Protein AF-A0A1F3LKR4-F1 (afdb_monomer)

pLDDT: mean 71.37, std 20.23, range [30.77, 97.62]

Sequence (353 aa):
MIESKNRGRKESDFNFFKKSLKFIERLRNMNYKELGRSLISTMKNRITNPFFGALFFSWIIFHWKVIIYLFSSIEPDIKISRIESLKLSYSELIVYPVLSAFIIVFVYPLLGNLSHWVYEIYKTWRIKIDFNINKTAYLPIREAIELKSRIKEIEVEFNQFYNEKRDEIEEIRRDNYNKEKEVKMVIANLEKANNQISELEKTIQSKKHRISELADDLIKLQRLYDANKAVIRKKDERYYMFLNNLSALLLKLKDIDSVDFIGINELLKIEFEENIGILSQVENQLTNEERDFLQNFNRENAFTVLKADLKYDSKISKSLIDKKLLTSVNKVFILTQIGVFYLLFKDIAVHLK

Radius of gyration: 86.16 Å; Cα contacts (8 Å, |Δi|>4): 62; chains: 1; bounding box: 149×92×208 Å

Secondary structure (DSSP, 8-state):
--HHHHHHHHHHHHHHHHHHHHHHHHHHT--HHHHHHHHHHHHHHHHTSHHHHHHHHHHHHHTHHHHHHHHSSS-HHHHHHHHHTT---HIIIIIHHHHHHHHHHHHHHHHHHHHHHHHHHHHHHHHHHHHHHHS-PPPPHHHHHHHHHHHHHHHHHHHHHHHHHHHHHHHHHHHHHHHHHHHHHHHHHHHHHHHHHHHHHHHHHHHHHHHHHHHHHHHHHHHHHHHHHHHHHHHHHHHHHHHHHHHHHHHHHHT--S--HHHHHHHHHHHHHHHHHHHHHHHHTS-HHHHHHHHHHHHHHHHHHHHHH--S-HHHHHHHHHTT---SHHHHHHHHHHHHHHHHHHHHHHH--

Mean predicted aligned error: 21.18 Å

Solvent-accessible surface area (backbone atoms only — not comparable to full-atom values): 19517 Å² total; per-residue (Å²): 127,69,70,67,59,57,52,58,52,54,52,50,53,49,51,50,52,52,53,51,50,54,48,51,52,50,59,72,66,52,55,65,66,57,55,49,48,54,52,49,52,55,46,52,72,44,47,70,39,63,54,53,38,35,27,53,53,32,38,45,67,76,40,44,69,56,54,51,51,71,74,45,93,63,58,70,72,60,40,52,53,54,57,62,69,62,68,76,45,72,54,65,72,47,49,51,18,50,53,49,11,47,45,54,60,57,48,49,57,51,53,52,51,51,52,51,52,53,47,55,52,50,52,54,51,48,52,54,49,46,34,70,74,63,75,64,61,78,68,55,70,67,60,48,51,51,52,52,51,52,52,50,51,52,50,50,52,49,51,50,53,50,49,53,52,48,50,51,50,53,48,52,51,51,51,50,52,51,50,53,52,51,51,52,52,52,52,55,51,50,53,52,51,49,51,52,50,53,54,50,50,54,50,50,52,52,52,52,50,52,52,51,54,52,51,55,50,50,54,51,51,50,52,51,49,55,52,49,53,52,52,50,52,55,49,51,56,48,51,53,50,50,52,52,51,50,51,55,49,53,54,59,56,71,73,56,85,78,88,61,72,63,62,55,52,52,51,52,46,52,56,47,50,53,54,50,54,52,52,53,53,55,60,68,70,46,53,72,68,59,49,53,49,52,55,56,57,43,62,65,46,51,61,55,48,57,68,67,71,58,91,64,67,71,67,59,62,48,55,47,52,74,68,62,74,71,78,50,73,78,53,48,62,51,46,51,56,46,48,54,49,54,51,54,50,51,54,50,59,64,72,74,108

Structure (mmCIF, N/CA/C/O backbone):
data_AF-A0A1F3LKR4-F1
#
_entry.id   AF-A0A1F3LKR4-F1
#
loop_
_atom_site.group_PDB
_atom_site.id
_atom_site.type_symbol
_atom_site.label_atom_id
_atom_site.label_alt_id
_atom_site.label_comp_id
_atom_site.label_asym_id
_atom_site.label_entity_id
_atom_site.label_seq_id
_atom_site.pdbx_PDB_ins_code
_atom_site.Cartn_x
_atom_site.Cartn_y
_atom_site.Cartn_z
_atom_site.occupancy
_atom_site.B_iso_or_equiv
_atom_site.auth_seq_id
_atom_site.auth_comp_id
_atom_site.auth_asym_id
_atom_site.auth_atom_id
_atom_site.pdbx_PDB_model_num
ATOM 1 N N . MET A 1 1 ? 68.074 -70.010 -93.062 1.00 55.66 1 MET A N 1
ATOM 2 C CA . MET A 1 1 ? 67.966 -69.332 -91.744 1.00 55.66 1 MET A CA 1
ATOM 3 C C . MET A 1 1 ? 68.130 -67.799 -91.803 1.00 55.66 1 MET A C 1
ATOM 5 O O . MET A 1 1 ? 67.808 -67.137 -90.827 1.00 55.66 1 MET A O 1
ATOM 9 N N . ILE A 1 2 ? 68.579 -67.207 -92.925 1.00 53.66 2 ILE A N 1
ATOM 10 C CA . ILE A 1 2 ? 68.804 -65.748 -93.057 1.00 53.66 2 ILE A CA 1
ATOM 11 C C . ILE A 1 2 ? 67.546 -64.989 -93.544 1.00 53.66 2 ILE A C 1
ATOM 13 O O . ILE A 1 2 ? 67.341 -63.833 -93.178 1.00 53.66 2 ILE A O 1
ATOM 17 N N . GLU A 1 3 ? 66.631 -65.638 -94.272 1.00 52.56 3 GLU A N 1
ATOM 18 C CA . GLU A 1 3 ? 65.421 -64.977 -94.796 1.00 52.56 3 GLU A CA 1
ATOM 19 C C . GLU A 1 3 ? 64.324 -64.705 -93.752 1.00 52.56 3 GLU A C 1
ATOM 21 O O . GLU A 1 3 ? 63.602 -63.714 -93.874 1.00 52.56 3 GLU A O 1
ATOM 26 N N . SER A 1 4 ? 64.220 -65.500 -92.680 1.00 55.88 4 SER A N 1
ATOM 27 C CA . SER A 1 4 ? 63.226 -65.255 -91.618 1.00 55.88 4 SER A CA 1
ATOM 28 C C . SER A 1 4 ? 63.587 -64.053 -90.736 1.00 55.88 4 SER A C 1
ATOM 30 O O . SER A 1 4 ? 62.700 -63.343 -90.263 1.00 55.88 4 SER A O 1
ATOM 32 N N . LYS A 1 5 ? 64.885 -63.757 -90.573 1.00 54.47 5 LYS A N 1
ATOM 33 C CA . LYS A 1 5 ? 65.380 -62.639 -89.751 1.00 54.47 5 LYS A CA 1
ATOM 34 C C . LYS A 1 5 ? 65.186 -61.274 -90.430 1.00 54.47 5 LYS A C 1
ATOM 36 O O . LYS A 1 5 ? 64.976 -60.275 -89.748 1.00 54.47 5 LYS A O 1
ATOM 41 N N . ASN A 1 6 ? 65.189 -61.235 -91.767 1.00 56.00 6 ASN A N 1
ATOM 42 C CA . ASN A 1 6 ? 64.963 -60.008 -92.539 1.00 56.00 6 ASN A CA 1
ATOM 43 C C . ASN A 1 6 ? 63.479 -59.626 -92.682 1.00 56.00 6 ASN A C 1
ATOM 45 O O . ASN A 1 6 ? 63.181 -58.439 -92.824 1.00 56.00 6 ASN A O 1
ATOM 49 N N . ARG A 1 7 ? 62.540 -60.582 -92.599 1.00 58.62 7 ARG A N 1
ATOM 50 C CA . ARG A 1 7 ? 61.096 -60.269 -92.594 1.00 58.62 7 ARG A CA 1
ATOM 51 C C . ARG A 1 7 ? 60.641 -59.633 -91.276 1.00 58.62 7 ARG A C 1
ATOM 53 O O . ARG A 1 7 ? 60.005 -58.587 -91.317 1.00 58.62 7 ARG A O 1
ATOM 60 N N . GLY A 1 8 ? 61.066 -60.170 -90.128 1.00 59.84 8 GLY A N 1
ATOM 61 C CA . GLY A 1 8 ? 60.698 -59.617 -88.814 1.00 59.84 8 GLY A CA 1
ATOM 62 C C . GLY A 1 8 ? 61.234 -58.201 -88.550 1.00 59.84 8 GLY A C 1
ATOM 63 O O . GLY A 1 8 ? 60.582 -57.404 -87.879 1.00 59.84 8 GLY A O 1
ATOM 64 N N . ARG A 1 9 ? 62.392 -57.843 -89.125 1.00 60.78 9 ARG A N 1
ATOM 65 C CA . ARG A 1 9 ? 62.968 -56.493 -88.992 1.00 60.78 9 ARG A CA 1
ATOM 66 C C . ARG A 1 9 ? 62.182 -55.451 -89.802 1.00 60.78 9 ARG A C 1
ATOM 68 O O . ARG A 1 9 ? 61.837 -54.405 -89.266 1.00 60.78 9 ARG A O 1
ATOM 75 N N . LYS A 1 10 ? 61.783 -55.785 -91.037 1.00 63.94 10 LYS A N 1
ATOM 76 C CA . LYS A 1 10 ? 60.933 -54.912 -91.870 1.00 63.94 10 LYS A CA 1
ATOM 77 C C . LYS A 1 10 ? 59.542 -54.685 -91.269 1.00 63.94 10 LYS A C 1
ATOM 79 O O . LYS A 1 10 ? 58.997 -53.595 -91.396 1.00 63.94 10 LYS A O 1
ATOM 84 N N . GLU A 1 11 ? 58.980 -55.685 -90.597 1.00 67.88 11 GLU A N 1
ATOM 85 C CA . GLU A 1 11 ? 57.653 -55.595 -89.976 1.00 67.88 11 GLU A CA 1
ATOM 86 C C . GLU A 1 11 ? 57.663 -54.770 -88.673 1.00 67.88 11 GLU A C 1
ATOM 88 O O . GLU A 1 11 ? 56.729 -54.012 -88.401 1.00 67.88 11 GLU A O 1
ATOM 93 N N . SER A 1 12 ? 58.758 -54.837 -87.907 1.00 71.69 12 SER A N 1
ATOM 94 C CA . SER A 1 12 ? 59.025 -53.953 -86.762 1.00 71.69 12 SER A CA 1
ATOM 95 C C . SER A 1 12 ? 59.170 -52.490 -87.189 1.00 71.69 12 SER A C 1
ATOM 97 O O . SER A 1 12 ? 58.510 -51.614 -86.626 1.00 71.69 12 SER A O 1
ATOM 99 N N . ASP A 1 13 ? 59.980 -52.224 -88.216 1.00 72.25 13 ASP A N 1
ATOM 100 C CA . ASP A 1 13 ? 60.223 -50.864 -88.708 1.00 72.25 13 ASP A CA 1
ATOM 101 C C . ASP A 1 13 ? 58.951 -50.254 -89.312 1.00 72.25 13 ASP A C 1
ATOM 103 O O . ASP A 1 13 ? 58.633 -49.090 -89.066 1.00 72.25 13 ASP A O 1
ATOM 107 N N . PHE A 1 14 ? 58.150 -51.061 -90.015 1.00 73.50 14 PHE A N 1
ATOM 108 C CA . PHE A 1 14 ? 56.857 -50.639 -90.549 1.00 73.50 14 PHE A CA 1
ATOM 109 C C . PHE A 1 14 ? 55.833 -50.337 -89.444 1.00 73.50 14 PHE A C 1
ATOM 111 O O . PHE A 1 14 ? 55.114 -49.338 -89.517 1.00 73.50 14 PHE A O 1
ATOM 118 N N . ASN A 1 15 ? 55.791 -51.142 -88.378 1.00 75.19 15 ASN A N 1
ATOM 119 C CA . ASN A 1 15 ? 54.933 -50.871 -87.222 1.00 75.19 15 ASN A CA 1
ATOM 120 C C . ASN A 1 15 ? 55.382 -49.632 -86.438 1.00 75.19 15 ASN A C 1
ATOM 122 O O . ASN A 1 15 ? 54.528 -48.866 -85.984 1.00 75.19 15 ASN A O 1
ATOM 126 N N . PHE A 1 16 ? 56.690 -49.389 -86.316 1.00 76.50 16 PHE A N 1
ATOM 127 C CA . PHE A 1 16 ? 57.223 -48.160 -85.728 1.00 76.50 16 PHE A CA 1
ATOM 128 C C . PHE A 1 16 ? 56.822 -46.933 -86.556 1.00 76.50 16 PHE A C 1
ATOM 130 O O . PHE A 1 16 ? 56.291 -45.973 -85.997 1.00 76.50 16 PHE A O 1
ATOM 137 N N . PHE A 1 17 ? 56.960 -47.003 -87.884 1.00 74.81 17 PHE A N 1
ATOM 138 C CA . PHE A 1 17 ? 56.569 -45.926 -88.799 1.00 74.81 17 PHE A CA 1
ATOM 139 C C . PHE A 1 17 ? 55.060 -45.653 -88.774 1.00 74.81 17 PHE A C 1
ATOM 141 O O . PHE A 1 17 ? 54.613 -44.509 -88.768 1.00 74.81 17 PHE A O 1
ATOM 148 N N . LYS A 1 18 ? 54.243 -46.707 -88.691 1.00 79.31 18 LYS A N 1
ATOM 149 C CA . LYS A 1 18 ? 52.787 -46.578 -88.560 1.00 79.31 18 LYS A CA 1
ATOM 150 C C . LYS A 1 18 ? 52.399 -45.951 -87.219 1.00 79.31 18 LYS A C 1
ATOM 152 O O . LYS A 1 18 ? 51.452 -45.171 -87.160 1.00 79.31 18 LYS A O 1
ATOM 157 N N . LYS A 1 19 ? 53.131 -46.256 -86.142 1.00 77.56 19 LYS A N 1
ATOM 158 C CA . LYS A 1 19 ? 52.902 -45.692 -84.803 1.00 77.56 19 LYS A CA 1
ATOM 159 C C . LYS A 1 19 ? 53.344 -44.228 -84.719 1.00 77.56 19 LYS A C 1
ATOM 161 O O . LYS A 1 19 ? 52.620 -43.431 -84.125 1.00 77.56 19 LYS A O 1
ATOM 166 N N . SER A 1 20 ? 54.460 -43.860 -85.351 1.00 72.50 20 SER A N 1
ATOM 167 C CA . SER A 1 20 ? 54.921 -42.470 -85.444 1.00 72.50 20 SER A CA 1
ATOM 168 C C . SER A 1 20 ? 54.004 -41.623 -86.331 1.00 72.50 20 SER A C 1
ATOM 170 O O . SER A 1 20 ? 53.630 -40.529 -85.921 1.00 72.50 20 SER A O 1
ATOM 172 N N . LEU A 1 21 ? 53.517 -42.150 -87.460 1.00 74.88 21 LEU A N 1
ATOM 173 C CA . LEU A 1 21 ? 52.495 -41.490 -88.286 1.00 74.88 21 LEU A CA 1
ATOM 174 C C . LEU A 1 21 ? 51.197 -41.252 -87.513 1.00 74.88 21 LEU A C 1
ATOM 176 O O . LEU A 1 21 ? 50.680 -40.141 -87.520 1.00 74.88 21 LEU A O 1
ATOM 180 N N . LYS A 1 22 ? 50.713 -42.255 -86.771 1.00 76.56 22 LYS A N 1
ATOM 181 C CA . LYS A 1 22 ? 49.509 -42.117 -85.933 1.00 76.56 22 LYS A CA 1
ATOM 182 C C . LYS A 1 22 ? 49.699 -41.102 -84.801 1.00 76.56 22 LYS A C 1
ATOM 184 O O . LYS A 1 22 ? 48.734 -40.486 -84.357 1.00 76.56 22 LYS A O 1
ATOM 189 N N . PHE A 1 23 ? 50.928 -40.931 -84.315 1.00 73.56 23 PHE A N 1
ATOM 190 C CA . PHE A 1 23 ? 51.274 -39.918 -83.320 1.00 73.56 23 PHE A CA 1
ATOM 191 C C . PHE A 1 23 ? 51.346 -38.511 -83.932 1.00 73.56 23 PHE A C 1
ATOM 193 O O . PHE A 1 23 ? 50.769 -37.581 -83.377 1.00 73.56 23 PHE A O 1
ATOM 200 N N . ILE A 1 24 ? 51.957 -38.363 -85.109 1.00 71.62 24 ILE A N 1
ATOM 201 C CA . ILE A 1 24 ? 52.004 -37.100 -85.863 1.00 71.62 24 ILE A CA 1
ATOM 202 C C . ILE A 1 24 ? 50.593 -36.667 -86.278 1.00 71.62 24 ILE A C 1
ATOM 204 O O . ILE A 1 24 ? 50.249 -35.495 -86.174 1.00 71.62 24 ILE A O 1
ATOM 208 N N . GLU A 1 25 ? 49.739 -37.608 -86.674 1.00 73.25 25 GLU A N 1
ATOM 209 C CA . GLU A 1 25 ? 48.341 -37.350 -87.019 1.00 73.25 25 GLU A CA 1
ATOM 210 C C . GLU A 1 25 ? 47.514 -36.934 -85.792 1.00 73.25 25 GLU A C 1
ATOM 212 O O . GLU A 1 25 ? 46.687 -36.028 -85.882 1.00 73.25 25 GLU A O 1
ATOM 217 N N . ARG A 1 26 ? 47.800 -37.507 -84.613 1.00 67.88 26 ARG A N 1
ATOM 218 C CA . ARG A 1 26 ? 47.234 -37.046 -83.334 1.00 67.88 26 ARG A CA 1
ATOM 219 C C . ARG A 1 26 ? 47.701 -35.644 -82.952 1.00 67.88 26 ARG A C 1
ATOM 221 O O . ARG A 1 26 ? 46.880 -34.872 -82.474 1.00 67.88 26 ARG A O 1
ATOM 228 N N . LEU A 1 27 ? 48.972 -35.305 -83.172 1.00 65.69 27 LEU A N 1
ATOM 229 C CA . LEU A 1 27 ? 49.496 -33.959 -82.911 1.00 65.69 27 LEU A CA 1
ATOM 230 C C . LEU A 1 27 ? 48.931 -32.925 -83.892 1.00 6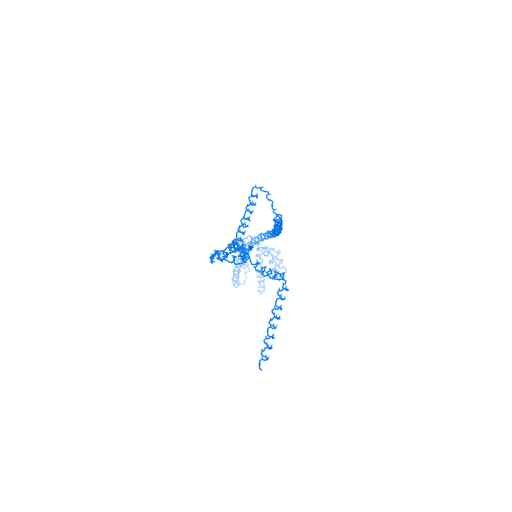5.69 27 LEU A C 1
ATOM 232 O O . LEU A 1 27 ? 48.590 -31.821 -83.482 1.00 65.69 27 LEU A O 1
ATOM 236 N N . ARG A 1 28 ? 48.768 -33.291 -85.169 1.00 64.94 28 ARG A N 1
ATOM 237 C CA . ARG A 1 28 ? 48.180 -32.431 -86.207 1.00 64.94 28 ARG A CA 1
ATOM 238 C C . ARG A 1 28 ? 46.692 -32.162 -85.972 1.00 64.94 28 ARG A C 1
ATOM 240 O O . ARG A 1 28 ? 46.220 -31.069 -86.260 1.00 64.94 28 ARG A O 1
ATOM 247 N N . ASN A 1 29 ? 45.969 -33.143 -85.432 1.00 66.06 29 ASN A N 1
ATOM 248 C CA . ASN A 1 29 ? 44.543 -33.029 -85.115 1.00 66.06 29 ASN A CA 1
ATOM 249 C C . ASN A 1 29 ? 44.289 -32.510 -83.687 1.00 66.06 29 ASN A C 1
ATOM 251 O O . ASN A 1 29 ? 43.140 -32.447 -83.248 1.00 66.06 29 ASN A O 1
ATOM 255 N N . MET A 1 30 ? 45.342 -32.147 -82.949 1.00 62.94 30 MET A N 1
ATOM 256 C CA . MET A 1 30 ? 45.224 -31.597 -81.606 1.00 62.94 30 MET A CA 1
ATOM 257 C C . MET A 1 30 ? 44.728 -30.152 -81.704 1.00 62.94 30 MET A C 1
ATOM 259 O O . MET A 1 30 ? 45.428 -29.251 -82.162 1.00 62.94 30 MET A O 1
ATOM 263 N N . ASN A 1 31 ? 43.481 -29.923 -81.301 1.00 67.31 31 ASN A N 1
ATOM 264 C CA . ASN A 1 31 ? 42.857 -28.611 -81.373 1.00 67.31 31 ASN A CA 1
ATOM 265 C C . ASN A 1 31 ? 43.517 -27.679 -80.342 1.00 67.31 31 ASN A C 1
ATOM 267 O O . ASN A 1 31 ? 43.246 -27.775 -79.146 1.00 67.31 31 ASN A O 1
ATOM 271 N N . TYR A 1 32 ? 44.377 -26.756 -80.781 1.00 67.06 32 TYR A N 1
ATOM 272 C CA . TYR A 1 32 ? 45.072 -25.799 -79.902 1.00 67.06 32 TYR A CA 1
ATOM 273 C C . TYR A 1 32 ? 44.115 -24.996 -79.001 1.00 67.06 32 TYR A C 1
ATOM 275 O O . TYR A 1 32 ? 44.498 -24.555 -77.917 1.00 67.06 32 TYR A O 1
ATOM 283 N N . LYS A 1 33 ? 42.840 -24.865 -79.400 1.00 64.38 33 LYS A N 1
ATOM 284 C CA . LYS A 1 33 ? 41.781 -24.269 -78.573 1.00 64.38 33 LYS A CA 1
ATOM 285 C C . LYS A 1 33 ? 41.426 -25.124 -77.351 1.00 64.38 33 LYS A C 1
ATOM 287 O O . LYS A 1 33 ? 41.104 -24.560 -76.311 1.00 64.38 33 LYS A O 1
ATOM 292 N N . GLU A 1 34 ? 41.485 -26.451 -77.440 1.00 66.56 34 GLU A N 1
ATOM 293 C CA . GLU A 1 34 ? 41.222 -27.365 -76.316 1.00 66.56 34 GLU A CA 1
ATOM 294 C C . GLU A 1 34 ? 42.384 -27.393 -75.322 1.00 66.56 34 GLU A C 1
ATOM 296 O O . GLU A 1 34 ? 42.153 -27.335 -74.115 1.00 66.56 34 GLU A O 1
ATOM 301 N N . LEU A 1 35 ? 43.627 -27.357 -75.817 1.00 66.50 35 LEU A N 1
ATOM 302 C CA . LEU A 1 35 ? 44.815 -27.158 -74.980 1.00 66.50 35 LEU A CA 1
ATOM 303 C C . LEU A 1 35 ? 44.769 -25.812 -74.252 1.00 66.50 35 LEU A C 1
ATOM 305 O O . LEU A 1 35 ? 44.948 -25.762 -73.037 1.00 66.50 35 LEU A O 1
ATOM 309 N N . GLY A 1 36 ? 44.448 -24.732 -74.972 1.00 68.50 36 GLY A N 1
ATOM 310 C CA . GLY A 1 36 ? 44.263 -23.410 -74.378 1.00 68.50 36 GLY A CA 1
ATOM 311 C C . GLY A 1 36 ? 43.168 -23.407 -73.310 1.00 68.50 36 GLY A C 1
ATOM 312 O O . GLY A 1 36 ? 43.388 -22.906 -72.215 1.00 68.50 36 GLY A O 1
ATOM 313 N N . ARG A 1 37 ? 42.011 -24.030 -73.572 1.00 67.31 37 ARG A N 1
ATOM 314 C CA . ARG A 1 37 ? 40.905 -24.129 -72.601 1.00 67.31 37 ARG A CA 1
ATOM 315 C C . ARG A 1 37 ? 41.267 -24.948 -71.360 1.00 67.31 37 ARG A C 1
ATOM 317 O O . ARG A 1 37 ? 40.893 -24.542 -70.266 1.00 67.31 37 ARG A O 1
ATOM 324 N N . SER A 1 38 ? 42.001 -26.051 -71.509 1.00 61.31 38 SER A N 1
ATOM 325 C CA . SER A 1 38 ? 42.452 -26.897 -70.391 1.00 61.31 38 SER A CA 1
ATOM 326 C C . SER A 1 38 ? 43.517 -26.207 -69.525 1.00 61.31 38 SER A C 1
ATOM 328 O O . SER A 1 38 ? 43.463 -26.260 -68.291 1.00 61.31 38 SER A O 1
ATOM 330 N N . LEU A 1 39 ? 44.444 -25.477 -70.152 1.00 62.59 39 LEU A N 1
ATOM 331 C CA . LEU A 1 39 ? 45.420 -24.649 -69.444 1.00 62.59 39 LEU A CA 1
ATOM 332 C C . LEU A 1 39 ? 44.736 -23.480 -68.732 1.00 62.59 39 LEU A C 1
ATOM 334 O O . LEU A 1 39 ? 44.991 -23.259 -67.551 1.00 62.59 39 LEU A O 1
ATOM 338 N N . ILE A 1 40 ? 43.806 -22.793 -69.402 1.00 68.81 40 ILE A N 1
ATOM 339 C CA . ILE A 1 40 ? 43.026 -21.696 -68.818 1.00 68.81 40 ILE A CA 1
ATOM 340 C C . ILE A 1 40 ? 42.147 -22.196 -67.668 1.00 68.81 40 ILE A C 1
ATOM 342 O O . ILE A 1 40 ? 42.070 -21.514 -66.654 1.00 68.81 40 ILE A O 1
ATOM 346 N N . SER A 1 41 ? 41.515 -23.373 -67.754 1.00 65.50 41 SER A N 1
ATOM 347 C CA . SER A 1 41 ? 40.699 -23.900 -66.647 1.00 65.50 41 SER A CA 1
ATOM 348 C C . SER A 1 41 ? 41.556 -24.286 -65.439 1.00 65.50 41 SER A C 1
ATOM 350 O O . SER A 1 41 ? 41.180 -24.016 -64.301 1.00 65.50 41 SER A O 1
ATOM 352 N N . THR A 1 42 ? 42.739 -24.860 -65.677 1.00 64.25 42 THR A N 1
ATOM 353 C CA . THR A 1 42 ? 43.697 -25.212 -64.617 1.00 64.25 42 THR A CA 1
ATOM 354 C C . THR A 1 42 ? 44.301 -23.967 -63.972 1.00 64.25 42 THR A C 1
ATOM 356 O O . THR A 1 42 ? 44.417 -23.898 -62.750 1.00 64.25 42 THR A O 1
ATOM 359 N N . MET A 1 43 ? 44.636 -22.956 -64.777 1.00 58.84 43 MET A N 1
ATOM 360 C CA . MET A 1 43 ? 45.070 -21.648 -64.293 1.00 58.84 43 MET A CA 1
ATOM 361 C C . MET A 1 43 ? 43.952 -20.947 -63.525 1.00 58.84 43 MET A C 1
ATOM 363 O O . MET A 1 43 ? 44.204 -20.469 -62.430 1.00 58.84 43 MET A O 1
ATOM 367 N N . LYS A 1 44 ? 42.707 -20.956 -64.012 1.00 62.81 44 LYS A N 1
ATOM 368 C CA . LYS A 1 44 ? 41.553 -20.347 -63.332 1.00 62.81 44 LYS A CA 1
ATOM 369 C C . LYS A 1 44 ? 41.330 -20.944 -61.940 1.00 62.81 44 LYS A C 1
ATOM 371 O O . LYS A 1 44 ? 41.140 -20.185 -61.001 1.00 62.81 44 LYS A O 1
ATOM 376 N N . ASN A 1 45 ? 41.460 -22.263 -61.788 1.00 61.41 45 ASN A N 1
ATOM 377 C CA . ASN A 1 45 ? 41.327 -22.951 -60.496 1.00 61.41 45 ASN A CA 1
ATOM 378 C C . ASN A 1 45 ? 42.516 -22.741 -59.535 1.00 61.41 45 ASN A C 1
ATOM 380 O O . ASN A 1 45 ? 42.412 -23.069 -58.356 1.00 61.41 45 ASN A O 1
ATOM 384 N N . ARG A 1 46 ? 43.660 -22.237 -60.019 1.00 60.41 46 ARG A N 1
ATOM 385 C CA . ARG A 1 46 ? 44.847 -21.927 -59.197 1.00 60.41 46 ARG A CA 1
ATOM 386 C C . ARG A 1 46 ? 44.979 -20.426 -58.918 1.00 60.41 46 ARG A C 1
ATOM 388 O O . ARG A 1 46 ? 45.409 -20.055 -57.836 1.00 60.41 46 ARG A O 1
ATOM 395 N N . ILE A 1 47 ? 44.542 -19.575 -59.846 1.00 58.38 47 ILE A N 1
ATOM 396 C CA . ILE A 1 47 ? 44.447 -18.109 -59.721 1.00 58.38 47 ILE A CA 1
ATOM 397 C C . ILE A 1 47 ? 43.321 -17.703 -58.756 1.00 58.38 47 ILE A C 1
ATOM 399 O O . ILE A 1 47 ? 43.379 -16.628 -58.170 1.00 58.38 47 ILE A O 1
ATOM 403 N N . THR A 1 48 ? 42.331 -18.572 -58.519 1.00 61.44 48 THR A N 1
ATOM 404 C CA . THR A 1 48 ? 41.334 -18.392 -57.447 1.00 61.44 48 THR A CA 1
ATOM 405 C C . THR A 1 48 ? 41.946 -18.390 -56.049 1.00 61.44 48 THR A C 1
ATOM 407 O O . THR A 1 48 ? 41.290 -17.938 -55.117 1.00 61.44 48 THR A O 1
ATOM 410 N N . ASN A 1 49 ? 43.184 -18.871 -55.880 1.00 74.12 49 ASN A N 1
ATOM 411 C CA . ASN A 1 49 ? 43.940 -18.651 -54.657 1.00 74.12 49 ASN A CA 1
ATOM 412 C C . ASN A 1 49 ? 44.676 -17.295 -54.757 1.00 74.12 49 ASN A C 1
ATOM 414 O O . ASN A 1 49 ? 45.601 -17.170 -55.571 1.00 74.12 49 ASN A O 1
ATOM 418 N N . PRO A 1 50 ? 44.318 -16.302 -53.916 1.00 75.06 50 PRO A N 1
ATOM 419 C CA . PRO A 1 50 ? 44.907 -14.962 -53.943 1.00 75.06 50 PRO A CA 1
ATOM 420 C C . PRO A 1 50 ? 46.437 -14.964 -53.856 1.00 75.06 50 PRO A C 1
ATOM 422 O O . PRO A 1 50 ? 47.090 -14.127 -54.474 1.00 75.06 50 PRO A O 1
ATOM 425 N N . PHE A 1 51 ? 47.015 -15.941 -53.149 1.00 82.25 51 PHE A N 1
ATOM 426 C CA . PHE A 1 51 ? 48.461 -16.088 -53.011 1.00 82.25 51 PHE A CA 1
ATOM 427 C C . PHE A 1 51 ? 49.144 -16.506 -54.304 1.00 82.25 51 PHE A C 1
ATOM 429 O O . PHE A 1 51 ? 50.174 -15.941 -54.654 1.00 82.25 51 PHE A O 1
ATOM 436 N N . PHE A 1 52 ? 48.564 -17.438 -55.060 1.00 84.31 52 PHE A N 1
ATOM 437 C CA . PHE A 1 52 ? 49.140 -17.848 -56.341 1.00 84.31 52 PHE A CA 1
ATOM 438 C C . PHE A 1 52 ? 49.043 -16.741 -57.387 1.00 84.31 52 PHE A C 1
ATOM 440 O O . PHE A 1 52 ? 49.996 -16.538 -58.136 1.00 84.31 52 PHE A O 1
ATOM 447 N N . GLY A 1 53 ? 47.932 -15.998 -57.412 1.00 81.81 53 GLY A N 1
ATOM 448 C CA . GLY A 1 53 ? 47.807 -14.810 -58.254 1.00 81.81 53 GLY A CA 1
ATOM 449 C C . GLY A 1 53 ? 48.869 -13.765 -57.908 1.00 81.81 53 GLY A C 1
ATOM 450 O O . GLY A 1 53 ? 49.645 -13.364 -58.774 1.00 81.81 53 GLY A O 1
ATOM 451 N N . ALA A 1 54 ? 48.960 -13.380 -56.632 1.00 86.38 54 ALA A N 1
ATOM 452 C CA . ALA A 1 54 ? 49.943 -12.407 -56.161 1.00 86.38 54 ALA A CA 1
ATOM 453 C C . ALA A 1 54 ? 51.390 -12.866 -56.399 1.00 86.38 54 ALA A C 1
ATOM 455 O O . ALA A 1 54 ? 52.216 -12.060 -56.813 1.00 86.38 54 ALA A O 1
ATOM 456 N N . LEU A 1 55 ? 51.691 -14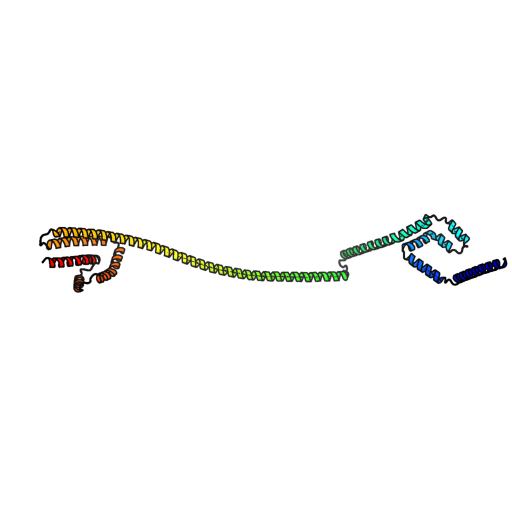.154 -56.211 1.00 90.06 55 LEU A N 1
ATOM 457 C CA . LEU A 1 55 ? 53.007 -14.739 -56.473 1.00 90.06 55 LEU A CA 1
ATOM 458 C C . LEU A 1 55 ? 53.366 -14.710 -57.951 1.00 90.06 55 LEU A C 1
ATOM 460 O O . LEU A 1 55 ? 54.479 -14.329 -58.297 1.00 90.06 55 LEU A O 1
ATOM 464 N N . PHE A 1 56 ? 52.428 -15.067 -58.823 1.00 87.38 56 PHE A N 1
ATOM 465 C CA . PHE A 1 56 ? 52.638 -15.026 -60.264 1.00 87.38 56 PHE A CA 1
ATOM 466 C C . PHE A 1 56 ? 52.909 -13.597 -60.754 1.00 87.38 56 PHE A C 1
ATOM 468 O O . PHE A 1 56 ? 53.888 -13.364 -61.463 1.00 87.38 56 PHE A O 1
ATOM 475 N N . PHE A 1 57 ? 52.095 -12.626 -60.327 1.00 86.50 57 PHE A N 1
ATOM 476 C CA . PHE A 1 57 ? 52.304 -11.222 -60.684 1.00 86.50 57 PHE A CA 1
ATOM 477 C C . PHE A 1 57 ? 53.580 -10.648 -60.072 1.00 86.50 57 PHE A C 1
ATOM 479 O O . PHE A 1 57 ? 54.334 -9.974 -60.769 1.00 86.50 57 PHE A O 1
ATOM 486 N N . SER A 1 58 ? 53.862 -10.950 -58.805 1.00 89.81 58 SER A N 1
ATOM 487 C CA . SER A 1 58 ? 55.094 -10.523 -58.147 1.00 89.81 58 SER A CA 1
ATOM 488 C C . SER A 1 58 ? 56.320 -11.086 -58.869 1.00 89.81 58 SER A C 1
ATOM 490 O O . SER A 1 58 ? 57.248 -10.347 -59.192 1.00 89.81 58 SER A O 1
ATOM 492 N N . TRP A 1 59 ? 56.288 -12.364 -59.256 1.00 91.75 59 TRP A N 1
ATOM 493 C CA . TRP A 1 59 ? 57.366 -12.982 -60.022 1.00 91.75 59 TRP A CA 1
ATOM 494 C C . TRP A 1 59 ? 57.581 -12.297 -61.373 1.00 91.75 59 TRP A C 1
ATOM 496 O O . TRP A 1 59 ? 58.723 -11.992 -61.705 1.00 91.75 59 TRP A O 1
ATOM 506 N N . ILE A 1 60 ? 56.511 -11.977 -62.112 1.00 89.88 60 ILE A N 1
ATOM 507 C CA . ILE A 1 60 ? 56.593 -11.214 -63.370 1.00 89.88 60 ILE A CA 1
ATOM 508 C C . ILE A 1 60 ? 57.202 -9.827 -63.146 1.00 89.88 60 ILE A C 1
ATOM 510 O O . ILE A 1 60 ? 58.039 -9.404 -63.939 1.00 89.88 60 ILE A O 1
ATOM 514 N N . ILE A 1 61 ? 56.810 -9.126 -62.078 1.00 90.31 61 ILE A N 1
ATOM 515 C CA . ILE A 1 61 ? 57.320 -7.786 -61.755 1.00 90.31 61 ILE A CA 1
ATOM 516 C C . ILE A 1 61 ? 58.824 -7.834 -61.468 1.00 90.31 61 ILE A C 1
ATOM 518 O O . ILE A 1 61 ? 59.571 -7.026 -62.014 1.00 90.31 61 ILE A O 1
ATOM 522 N N . PHE A 1 62 ? 59.292 -8.796 -60.668 1.00 88.06 62 PHE A N 1
ATOM 523 C CA . PHE A 1 62 ? 60.721 -8.937 -60.363 1.00 88.06 62 PHE A CA 1
ATOM 524 C C . PHE A 1 62 ? 61.534 -9.487 -61.550 1.00 88.06 62 PHE A C 1
ATOM 526 O O . PHE A 1 62 ? 62.689 -9.105 -61.731 1.00 88.06 62 PHE A O 1
ATOM 533 N N . HIS A 1 63 ? 60.926 -10.307 -62.414 1.00 89.62 63 HIS A N 1
ATOM 534 C CA . HIS A 1 63 ? 61.585 -10.970 -63.550 1.00 89.62 63 HIS A CA 1
ATOM 535 C C . HIS A 1 63 ? 61.152 -10.433 -64.914 1.00 89.62 63 HIS A C 1
ATOM 537 O O . HIS A 1 63 ? 61.207 -11.140 -65.923 1.00 89.62 63 HIS A O 1
ATOM 543 N N . TRP A 1 64 ? 60.762 -9.163 -64.980 1.00 89.56 64 TRP A N 1
ATOM 544 C CA . TRP A 1 64 ? 60.236 -8.550 -66.200 1.00 89.56 64 TRP A CA 1
ATOM 545 C C . TRP A 1 64 ? 61.207 -8.655 -67.392 1.00 89.56 64 TRP A C 1
ATOM 547 O O . TRP A 1 64 ? 60.774 -8.855 -68.525 1.00 89.56 64 TRP A O 1
ATOM 557 N N . LYS A 1 65 ? 62.527 -8.628 -67.147 1.00 86.81 65 LYS A N 1
ATOM 558 C CA . LYS A 1 65 ? 63.562 -8.836 -68.180 1.00 86.81 65 LYS A CA 1
ATOM 559 C C . LYS A 1 65 ? 63.492 -10.230 -68.816 1.00 86.81 65 LYS A C 1
ATOM 561 O O . LYS A 1 65 ? 63.641 -10.350 -70.028 1.00 86.81 65 LYS A O 1
ATOM 566 N N . VAL A 1 66 ? 63.235 -11.274 -68.021 1.00 86.75 66 VAL A N 1
ATOM 567 C CA . VAL A 1 66 ? 63.084 -12.659 -68.508 1.00 86.75 66 VAL A CA 1
ATOM 568 C C . VAL A 1 66 ? 61.855 -12.766 -69.405 1.00 86.75 66 VAL A C 1
ATOM 570 O O . VAL A 1 66 ? 61.933 -13.341 -70.487 1.00 86.75 66 VAL A O 1
ATOM 573 N N . ILE A 1 67 ? 60.743 -12.147 -68.995 1.00 87.25 67 ILE A N 1
ATOM 574 C CA . ILE A 1 67 ? 59.513 -12.086 -69.792 1.00 87.25 67 ILE A CA 1
ATOM 575 C C . ILE A 1 67 ? 59.765 -11.382 -71.131 1.00 87.25 67 ILE A C 1
ATOM 577 O O . ILE A 1 67 ? 59.401 -11.915 -72.178 1.00 87.25 67 ILE A O 1
ATOM 581 N N . ILE A 1 68 ? 60.451 -10.236 -71.130 1.00 87.06 68 ILE A N 1
ATOM 582 C CA . ILE A 1 68 ? 60.787 -9.516 -72.367 1.00 87.06 68 ILE A CA 1
ATOM 583 C C . ILE A 1 68 ? 61.624 -10.385 -73.312 1.00 87.06 68 ILE A C 1
ATOM 585 O O . ILE A 1 68 ? 61.308 -10.468 -74.498 1.00 87.06 68 ILE A O 1
ATOM 589 N N . TYR A 1 69 ? 62.663 -11.066 -72.816 1.00 86.00 69 TYR A N 1
ATOM 590 C CA . TYR A 1 69 ? 63.477 -11.936 -73.669 1.00 86.00 69 TYR A CA 1
ATOM 591 C C . TYR A 1 69 ? 62.694 -13.138 -74.199 1.00 86.00 69 TYR A C 1
ATOM 593 O O . TYR A 1 69 ? 62.856 -13.492 -75.369 1.00 86.00 69 TYR A O 1
ATOM 601 N N . LEU A 1 70 ? 61.796 -13.713 -73.395 1.00 84.31 70 LEU A N 1
ATOM 602 C CA . LEU A 1 70 ? 60.951 -14.835 -73.800 1.00 84.31 70 LEU A CA 1
ATOM 603 C C . LEU A 1 70 ? 60.068 -14.475 -75.008 1.00 84.31 70 LEU A C 1
ATOM 605 O O . LEU A 1 70 ? 60.015 -15.234 -75.981 1.00 84.31 70 LEU A O 1
ATOM 609 N N . PHE A 1 71 ? 59.458 -13.286 -74.982 1.00 83.75 71 PHE A N 1
ATOM 610 C CA . PHE A 1 71 ? 58.566 -12.784 -76.036 1.00 83.75 71 PHE A CA 1
ATOM 611 C C . PHE A 1 71 ? 59.264 -11.973 -77.142 1.00 83.75 71 PHE A C 1
ATOM 613 O O . PHE A 1 71 ? 58.620 -11.582 -78.114 1.00 83.75 71 PHE A O 1
ATOM 620 N N . SER A 1 72 ? 60.575 -11.739 -77.043 1.00 85.38 72 SER A N 1
ATOM 621 C CA . SER A 1 72 ? 61.350 -11.085 -78.106 1.00 85.38 72 SER A CA 1
ATOM 622 C C . SER A 1 72 ? 61.423 -11.947 -79.380 1.00 85.38 72 SER A C 1
ATOM 624 O O . SER A 1 72 ? 61.276 -13.165 -79.321 1.00 85.38 72 SER A O 1
ATOM 626 N N . SER A 1 73 ? 61.684 -11.355 -80.550 1.00 85.88 73 SER A N 1
ATOM 627 C CA . SER A 1 73 ? 61.816 -12.099 -81.826 1.00 85.88 73 SER A CA 1
ATOM 628 C C . SER A 1 73 ? 63.233 -12.643 -82.086 1.00 85.88 73 SER A C 1
ATOM 630 O O . SER A 1 73 ? 63.606 -12.891 -83.225 1.00 85.88 73 SER A O 1
ATOM 632 N N . ILE A 1 74 ? 64.041 -12.795 -81.034 1.00 86.56 74 ILE A N 1
ATOM 633 C CA . ILE A 1 74 ? 65.441 -13.236 -81.112 1.00 86.56 74 ILE A CA 1
ATOM 634 C C . ILE A 1 74 ? 65.520 -14.759 -81.343 1.00 86.56 74 ILE A C 1
ATOM 636 O O . ILE A 1 74 ? 64.643 -15.503 -80.894 1.00 86.56 74 ILE A O 1
ATOM 640 N N . GLU A 1 75 ? 66.574 -15.232 -82.015 1.00 88.38 75 GLU A N 1
ATOM 641 C CA . GLU A 1 75 ? 66.830 -16.668 -82.187 1.00 88.38 75 GLU A CA 1
ATOM 642 C C . GLU A 1 75 ? 66.910 -17.406 -80.830 1.00 88.38 75 GLU A C 1
ATOM 644 O O . GLU A 1 75 ? 67.444 -16.849 -79.862 1.00 88.38 75 GLU A O 1
ATOM 649 N N . PRO A 1 76 ? 66.390 -18.647 -80.724 1.00 83.19 76 PRO A N 1
ATOM 650 C CA . PRO A 1 76 ? 66.308 -19.379 -79.456 1.00 83.19 76 PRO A CA 1
ATOM 651 C C . PRO A 1 76 ? 67.635 -19.489 -78.693 1.00 83.19 76 PRO A C 1
ATOM 653 O O . PRO A 1 76 ? 67.654 -19.275 -77.481 1.00 83.19 76 PRO A O 1
ATOM 656 N N . ASP A 1 77 ? 68.744 -19.734 -79.392 1.00 83.62 77 ASP A N 1
ATOM 657 C CA . ASP A 1 77 ? 70.062 -19.916 -78.768 1.00 83.62 77 ASP A CA 1
ATOM 658 C C . ASP A 1 77 ? 70.571 -18.619 -78.123 1.00 83.62 77 ASP A C 1
ATOM 660 O O . ASP A 1 77 ? 71.104 -18.608 -77.009 1.00 83.62 77 ASP A O 1
ATOM 664 N N . ILE A 1 78 ? 70.308 -17.485 -78.778 1.00 82.75 78 ILE A N 1
ATOM 665 C CA . ILE A 1 78 ? 70.654 -16.161 -78.262 1.00 82.75 78 ILE A CA 1
ATOM 666 C C . ILE A 1 78 ? 69.744 -15.803 -77.075 1.00 82.75 78 ILE A C 1
ATOM 668 O O . ILE A 1 78 ? 70.218 -15.216 -76.102 1.00 82.75 78 ILE A O 1
ATOM 672 N N . LYS A 1 79 ? 68.455 -16.180 -77.094 1.00 83.12 79 LYS A N 1
ATOM 673 C CA . LYS A 1 79 ? 67.540 -15.964 -75.955 1.00 83.12 79 LYS A CA 1
ATOM 674 C C . LYS A 1 79 ? 68.013 -16.681 -74.695 1.00 83.12 79 LYS A C 1
ATOM 676 O O . LYS A 1 79 ? 68.037 -16.066 -73.629 1.00 83.12 79 LYS A O 1
ATOM 681 N N . ILE A 1 80 ? 68.388 -17.953 -74.820 1.00 82.56 80 ILE A N 1
ATOM 682 C CA . ILE A 1 80 ? 68.850 -18.770 -73.692 1.00 82.56 80 ILE A CA 1
ATOM 683 C C . ILE A 1 80 ? 70.122 -18.155 -73.100 1.00 82.56 80 ILE A C 1
ATOM 685 O O . ILE A 1 80 ? 70.142 -17.840 -71.911 1.00 82.56 80 ILE A O 1
ATOM 689 N N . SER A 1 81 ? 71.114 -17.836 -73.939 1.00 84.56 81 SER A N 1
ATOM 690 C CA . SER A 1 81 ? 72.360 -17.195 -73.495 1.00 84.56 81 SER A CA 1
ATOM 691 C C . SER A 1 81 ? 72.119 -15.853 -72.784 1.00 84.56 81 SER A C 1
ATOM 693 O O . SER A 1 81 ? 72.742 -15.552 -71.762 1.00 84.56 81 SER A O 1
ATOM 695 N N . ARG A 1 82 ? 71.164 -15.041 -73.267 1.00 83.81 82 ARG A N 1
ATOM 696 C CA . ARG A 1 82 ? 70.798 -13.769 -72.621 1.00 83.81 82 ARG A CA 1
ATOM 697 C C . ARG A 1 82 ? 70.129 -13.973 -71.266 1.00 83.81 82 ARG A C 1
ATOM 699 O O . ARG A 1 82 ? 70.457 -13.232 -70.342 1.00 83.81 82 ARG A O 1
ATOM 706 N N . ILE A 1 83 ? 69.244 -14.959 -71.125 1.00 84.12 83 ILE A N 1
ATOM 707 C CA . ILE A 1 83 ? 68.598 -15.284 -69.844 1.00 84.12 83 ILE A CA 1
ATOM 708 C C . ILE A 1 83 ? 69.634 -15.812 -68.842 1.00 84.12 83 ILE A C 1
ATOM 710 O O . ILE A 1 83 ? 69.658 -15.351 -67.703 1.00 84.12 83 ILE A O 1
ATOM 714 N N . GLU A 1 84 ? 70.542 -16.691 -69.267 1.00 82.38 84 GLU A N 1
ATOM 715 C CA . GLU A 1 84 ? 71.626 -17.215 -68.424 1.00 82.38 84 GLU A CA 1
ATOM 716 C C . GLU A 1 84 ? 72.587 -16.109 -67.960 1.00 82.38 84 GLU A C 1
ATOM 718 O O . GLU A 1 84 ? 73.042 -16.103 -66.814 1.00 82.38 84 GLU A O 1
ATOM 723 N N . SER A 1 85 ? 72.830 -15.102 -68.807 1.00 82.44 85 SER A N 1
ATOM 724 C CA . SER A 1 85 ? 73.686 -13.958 -68.466 1.00 82.44 85 SER A CA 1
ATOM 725 C C . SER A 1 85 ? 73.120 -13.042 -67.372 1.00 82.44 85 SER A C 1
ATOM 727 O O . SER A 1 85 ? 73.873 -12.249 -66.806 1.00 82.44 85 SER A O 1
ATOM 729 N N . LEU A 1 86 ? 71.825 -13.157 -67.036 1.00 82.44 86 LEU A N 1
ATOM 730 C CA . LEU A 1 86 ? 71.190 -12.345 -65.990 1.00 82.44 86 LEU A CA 1
ATOM 731 C C . LEU A 1 86 ? 71.663 -12.708 -64.575 1.00 82.44 86 LEU A C 1
ATOM 733 O O . LEU A 1 86 ? 71.424 -11.916 -63.670 1.00 82.44 86 LEU A O 1
ATOM 737 N N . LYS A 1 87 ? 72.332 -13.862 -64.388 1.00 77.38 87 LYS A N 1
ATOM 738 C CA . LYS A 1 87 ? 72.905 -14.321 -63.104 1.00 77.38 87 LYS A CA 1
ATOM 739 C C . LYS A 1 87 ? 71.961 -14.124 -61.907 1.00 77.38 87 LYS A C 1
ATOM 741 O O . LYS A 1 87 ? 72.369 -13.615 -60.867 1.00 77.38 87 LYS A O 1
ATOM 746 N N . LEU A 1 88 ? 70.698 -14.520 -62.066 1.00 80.69 88 LEU A N 1
ATOM 747 C CA . LEU A 1 88 ? 69.685 -14.372 -61.021 1.00 80.69 88 LEU A CA 1
ATOM 748 C C . LEU A 1 88 ? 70.068 -15.200 -59.792 1.00 80.69 88 LEU A C 1
ATOM 750 O O . LEU A 1 88 ? 70.279 -16.411 -59.886 1.00 80.69 88 LEU A O 1
ATOM 754 N N . SER A 1 89 ? 70.144 -14.547 -58.636 1.00 84.12 89 SER A N 1
ATOM 755 C CA . SER A 1 89 ? 70.353 -15.234 -57.362 1.00 84.12 89 SER A CA 1
ATOM 756 C C . SER A 1 89 ? 69.094 -16.001 -56.937 1.00 84.12 89 SER A C 1
ATOM 758 O O . SER A 1 89 ? 67.971 -15.651 -57.306 1.00 84.12 89 SER A O 1
ATOM 760 N N . TYR A 1 90 ? 69.252 -17.037 -56.105 1.00 81.75 90 TYR A N 1
ATOM 761 C CA . TYR A 1 90 ? 68.115 -17.797 -55.560 1.00 81.75 90 TYR A CA 1
ATOM 762 C C . TYR A 1 90 ? 67.112 -16.897 -54.809 1.00 81.75 90 TYR A C 1
ATOM 764 O O . TYR A 1 90 ? 65.897 -17.094 -54.880 1.00 81.75 90 TYR A O 1
ATOM 772 N N . SER A 1 91 ? 67.620 -15.868 -54.124 1.00 83.88 91 SER A N 1
ATOM 773 C CA . SER A 1 91 ? 66.814 -14.865 -53.428 1.00 83.88 91 SER A CA 1
ATOM 774 C C . SER A 1 91 ? 65.956 -14.032 -54.375 1.00 83.88 91 SER A C 1
ATOM 776 O O . SER A 1 91 ? 64.775 -13.827 -54.101 1.00 83.88 91 SER A O 1
ATOM 778 N N . GLU A 1 92 ? 66.514 -13.593 -55.500 1.00 83.44 92 GLU A N 1
ATOM 779 C CA . GLU A 1 92 ? 65.769 -12.821 -56.497 1.00 83.44 92 GLU A CA 1
ATOM 780 C C . GLU A 1 92 ? 64.732 -13.689 -57.201 1.00 83.44 92 GLU A C 1
ATOM 782 O O . GLU A 1 92 ? 63.605 -13.242 -57.395 1.00 83.44 92 GLU A O 1
ATOM 787 N N . LEU A 1 93 ? 65.082 -14.946 -57.493 1.00 83.38 93 LEU A N 1
ATOM 788 C CA . LEU A 1 93 ? 64.220 -15.860 -58.234 1.00 83.38 93 LEU A CA 1
ATOM 789 C C . LEU A 1 93 ? 62.976 -16.292 -57.455 1.00 83.38 93 LEU A C 1
ATOM 791 O O . LEU A 1 93 ? 61.896 -16.413 -58.037 1.00 83.38 93 LEU A O 1
ATOM 795 N N . ILE A 1 94 ? 63.128 -16.545 -56.152 1.00 86.12 94 ILE A N 1
ATOM 796 C CA . ILE A 1 94 ? 62.086 -17.186 -55.339 1.00 86.12 94 ILE A CA 1
ATOM 797 C C . ILE A 1 94 ? 61.725 -16.352 -54.110 1.00 86.12 94 ILE A C 1
ATOM 799 O O . ILE A 1 94 ? 60.544 -16.115 -53.868 1.00 86.12 94 ILE A O 1
ATOM 803 N N . VAL A 1 95 ? 62.704 -15.877 -53.337 1.00 89.00 95 VAL A N 1
ATOM 804 C CA . VAL A 1 95 ? 62.435 -15.256 -52.026 1.00 89.00 95 VAL A CA 1
ATOM 805 C C . VAL A 1 95 ? 61.713 -13.915 -52.162 1.00 89.00 95 VAL A C 1
ATOM 807 O O . VAL A 1 95 ? 60.701 -13.712 -51.492 1.00 89.00 95 VAL A O 1
ATOM 810 N N . TYR A 1 96 ? 62.171 -13.012 -53.035 1.00 90.00 96 TYR A N 1
ATOM 811 C CA . TYR A 1 96 ? 61.532 -11.699 -53.195 1.00 90.00 96 TYR A CA 1
ATOM 812 C C . TYR A 1 96 ? 60.105 -11.781 -53.758 1.00 90.00 96 TYR A C 1
ATOM 814 O O . TYR A 1 96 ? 59.218 -11.164 -53.159 1.00 90.00 96 TYR A O 1
ATOM 822 N N . PRO A 1 97 ? 59.821 -12.580 -54.807 1.00 91.00 97 PRO A N 1
ATOM 823 C CA . PRO A 1 97 ? 58.452 -12.783 -55.271 1.00 91.00 97 PRO A CA 1
ATOM 824 C C . PRO A 1 97 ? 57.527 -13.394 -54.212 1.00 91.00 97 PRO A C 1
ATOM 826 O O . PRO A 1 97 ? 56.389 -12.953 -54.060 1.00 91.00 97 PRO A O 1
ATOM 829 N N . VAL A 1 98 ? 58.009 -14.380 -53.446 1.00 90.81 98 VAL A N 1
ATOM 830 C CA . VAL A 1 98 ? 57.228 -15.027 -52.377 1.00 90.81 98 VAL A CA 1
ATOM 831 C C . VAL A 1 98 ? 56.932 -14.061 -51.235 1.00 90.81 98 VAL A C 1
ATOM 833 O O . VAL A 1 98 ? 55.789 -13.980 -50.783 1.00 90.81 98 VAL A O 1
ATOM 836 N N . LEU A 1 99 ? 57.926 -13.288 -50.794 1.00 91.00 99 LEU A N 1
ATOM 837 C CA . LEU A 1 99 ? 57.751 -12.319 -49.716 1.00 91.00 99 LEU A CA 1
ATOM 838 C C . LEU A 1 99 ? 56.827 -11.169 -50.133 1.00 91.00 99 LEU A C 1
ATOM 840 O O . LEU A 1 99 ? 55.951 -10.767 -49.372 1.00 91.00 99 LEU A O 1
ATOM 844 N N . SER A 1 100 ? 56.973 -10.663 -51.357 1.00 90.56 100 SER A N 1
ATOM 845 C CA . SER A 1 100 ? 56.102 -9.616 -51.892 1.00 90.56 100 SER A CA 1
ATOM 846 C C . SER A 1 100 ? 54.664 -10.109 -52.073 1.00 90.56 100 SER A C 1
ATOM 848 O O . SER A 1 100 ? 53.734 -9.399 -51.695 1.00 90.56 100 SER A O 1
ATOM 850 N N . ALA A 1 101 ? 54.460 -11.338 -52.554 1.00 89.88 101 ALA A N 1
ATOM 851 C CA . ALA A 1 101 ? 53.134 -11.947 -52.622 1.00 89.88 101 ALA A CA 1
ATOM 852 C C . ALA A 1 101 ? 52.494 -12.101 -51.239 1.00 89.88 101 ALA A C 1
ATOM 854 O O . ALA A 1 101 ? 51.311 -11.814 -51.072 1.00 89.88 101 ALA A O 1
ATOM 855 N N . PHE A 1 102 ? 53.284 -12.496 -50.237 1.00 89.62 102 PHE A N 1
ATOM 856 C CA . PHE A 1 102 ? 52.835 -12.563 -48.851 1.00 89.62 102 PHE A CA 1
ATOM 857 C C . PHE A 1 102 ? 52.406 -11.182 -48.337 1.00 89.62 102 PHE A C 1
ATOM 859 O O . PHE A 1 102 ? 51.298 -11.028 -47.831 1.00 89.62 102 PHE A O 1
ATOM 866 N N . ILE A 1 103 ? 53.226 -10.149 -48.538 1.00 89.62 103 ILE A N 1
ATOM 867 C CA . ILE A 1 103 ? 52.886 -8.779 -48.134 1.00 89.62 103 ILE A CA 1
ATOM 868 C C . ILE A 1 103 ? 51.600 -8.315 -48.828 1.00 89.62 103 ILE A C 1
ATOM 870 O O . ILE A 1 103 ? 50.696 -7.815 -48.168 1.00 89.62 103 ILE A O 1
ATOM 874 N N . ILE A 1 104 ? 51.465 -8.526 -50.136 1.00 87.50 104 ILE A N 1
ATOM 875 C CA . ILE A 1 104 ? 50.273 -8.108 -50.883 1.00 87.50 104 ILE A CA 1
ATOM 876 C C . ILE A 1 104 ? 49.023 -8.838 -50.381 1.00 87.50 104 ILE A C 1
ATOM 878 O O . ILE A 1 104 ? 47.992 -8.206 -50.194 1.00 87.50 104 ILE A O 1
ATOM 882 N N . VAL A 1 105 ? 49.088 -10.143 -50.122 1.00 87.12 105 VAL A N 1
ATOM 883 C CA . VAL A 1 105 ? 47.901 -10.911 -49.713 1.00 87.12 105 VAL A CA 1
ATOM 884 C C . VAL A 1 105 ? 47.507 -10.668 -48.264 1.00 87.12 105 VAL A C 1
ATOM 886 O O . VAL A 1 105 ? 46.316 -10.649 -47.967 1.00 87.12 105 VAL A O 1
ATOM 889 N N . PHE A 1 106 ? 48.468 -10.468 -47.364 1.00 84.88 106 PHE A N 1
ATOM 890 C CA . PHE A 1 106 ? 48.178 -10.335 -45.936 1.00 84.88 106 PHE A CA 1
ATOM 891 C C . PHE A 1 106 ? 48.101 -8.880 -45.469 1.00 84.88 106 PHE A C 1
ATOM 893 O O . PHE A 1 106 ? 47.228 -8.545 -44.674 1.00 84.88 106 PHE A O 1
ATOM 900 N N . VAL A 1 107 ? 48.961 -7.991 -45.967 1.00 86.12 107 VAL A N 1
ATOM 901 C CA . VAL A 1 107 ? 49.017 -6.594 -45.505 1.00 86.12 107 VAL A CA 1
ATOM 902 C C . VAL A 1 107 ? 47.961 -5.733 -46.193 1.00 86.12 107 VAL A C 1
ATOM 904 O O . VAL A 1 107 ? 47.362 -4.877 -45.545 1.00 86.12 107 VAL A O 1
ATOM 907 N N . TYR A 1 108 ? 47.663 -5.969 -47.474 1.00 83.69 108 TYR A N 1
ATOM 908 C CA . TYR A 1 108 ? 46.676 -5.160 -48.198 1.00 83.69 108 TYR A CA 1
ATOM 909 C C . TYR A 1 108 ? 45.260 -5.235 -47.590 1.00 83.69 108 TYR A C 1
ATOM 911 O O . TYR A 1 108 ? 44.674 -4.174 -47.356 1.00 83.69 108 TYR A O 1
ATOM 919 N N . PRO A 1 109 ? 44.709 -6.418 -47.234 1.00 83.62 109 PRO A N 1
ATOM 920 C CA . PRO A 1 109 ? 43.411 -6.480 -46.558 1.00 83.62 109 PRO A CA 1
ATOM 921 C C . PRO A 1 109 ? 43.423 -5.823 -45.175 1.00 83.62 109 PRO A C 1
ATOM 923 O O . PRO A 1 109 ? 42.432 -5.213 -44.781 1.00 83.62 109 PRO A O 1
ATOM 926 N N . LEU A 1 110 ? 44.544 -5.897 -44.447 1.00 84.12 110 LEU A N 1
ATOM 927 C CA . LEU A 1 110 ? 44.685 -5.234 -43.148 1.00 84.12 110 LEU A CA 1
ATOM 928 C C . LEU A 1 110 ? 44.626 -3.709 -43.286 1.00 84.12 110 LEU A C 1
ATOM 930 O O . LEU A 1 110 ? 43.925 -3.059 -42.514 1.00 84.12 110 LEU A O 1
ATOM 934 N N . LEU A 1 111 ? 45.292 -3.139 -44.294 1.00 86.38 111 LEU A N 1
ATOM 935 C CA . LEU A 1 111 ? 45.214 -1.706 -44.592 1.00 86.38 111 LEU A CA 1
ATOM 936 C C . LEU A 1 111 ? 43.804 -1.286 -45.033 1.00 86.38 111 LEU A C 1
ATOM 938 O O . LEU A 1 111 ? 43.326 -0.229 -44.620 1.00 86.38 111 LEU A O 1
ATOM 942 N N . GLY A 1 112 ? 43.114 -2.123 -45.814 1.00 84.00 112 GLY A N 1
ATOM 943 C CA . GLY A 1 112 ? 41.718 -1.895 -46.198 1.00 84.00 112 GLY A CA 1
ATOM 944 C C . GLY A 1 112 ? 40.773 -1.870 -44.992 1.00 84.00 112 GLY A C 1
ATOM 945 O O . GLY A 1 112 ? 39.992 -0.933 -44.832 1.00 84.00 112 GLY A O 1
ATOM 946 N N . ASN A 1 113 ? 40.901 -2.849 -44.094 1.00 85.62 113 ASN A N 1
ATOM 947 C CA . ASN A 1 113 ? 40.107 -2.916 -42.867 1.00 85.62 113 ASN A CA 1
ATOM 948 C C . ASN A 1 113 ? 40.407 -1.747 -41.923 1.00 85.62 113 ASN A C 1
ATOM 950 O O . ASN A 1 113 ? 39.485 -1.177 -41.342 1.00 85.62 113 ASN A O 1
ATOM 954 N N . LEU A 1 114 ? 41.679 -1.354 -41.801 1.00 88.75 114 LEU A N 1
ATOM 955 C CA . LEU A 1 114 ? 42.080 -0.195 -41.009 1.00 88.75 114 LEU A CA 1
ATOM 956 C C . LEU A 1 114 ? 41.462 1.094 -41.566 1.00 88.75 114 LEU A C 1
ATOM 958 O O . LEU A 1 114 ? 40.905 1.884 -40.809 1.00 88.75 114 LEU A O 1
ATOM 962 N N . SER A 1 115 ? 41.500 1.284 -42.887 1.00 88.56 115 SER A N 1
ATOM 963 C CA . SER A 1 115 ? 40.886 2.440 -43.547 1.00 88.56 115 SER A CA 1
ATOM 964 C C . SER A 1 115 ? 39.371 2.493 -43.322 1.00 88.56 115 SER A C 1
ATOM 966 O O . SER A 1 115 ? 38.843 3.546 -42.963 1.00 88.56 115 SER A O 1
ATOM 968 N N . HIS A 1 116 ? 38.681 1.356 -43.446 1.00 88.06 116 HIS A N 1
ATOM 969 C CA . HIS A 1 116 ? 37.246 1.264 -43.174 1.00 88.06 116 HIS A CA 1
ATOM 970 C C . HIS A 1 116 ? 36.913 1.568 -41.705 1.00 88.06 116 HIS A C 1
ATOM 972 O O . HIS A 1 116 ? 35.971 2.301 -41.411 1.00 88.06 116 HIS A O 1
ATOM 978 N N . TRP A 1 117 ? 37.700 1.041 -40.766 1.00 90.94 117 TRP A N 1
ATOM 979 C CA . TRP A 1 117 ? 37.514 1.301 -39.338 1.00 90.94 117 TRP A CA 1
ATOM 980 C C . TRP A 1 117 ? 37.688 2.787 -38.993 1.00 90.94 117 TRP A C 1
ATOM 982 O O . TRP A 1 117 ? 36.845 3.364 -38.304 1.00 90.94 117 TRP A O 1
ATOM 992 N N . VAL A 1 118 ? 38.727 3.432 -39.536 1.00 90.50 118 VAL A N 1
ATOM 993 C CA . VAL A 1 118 ? 38.943 4.882 -39.387 1.00 90.50 118 VAL A CA 1
ATOM 994 C C . VAL A 1 118 ? 37.760 5.674 -39.955 1.00 90.50 118 VAL A C 1
ATOM 996 O O . VAL A 1 118 ? 37.311 6.641 -39.336 1.00 90.50 118 VAL A O 1
ATOM 999 N N . TYR A 1 119 ? 37.216 5.251 -41.099 1.00 91.44 119 TYR A N 1
ATOM 1000 C CA . TYR A 1 119 ? 36.062 5.898 -41.721 1.00 91.44 119 TYR A CA 1
ATOM 1001 C C . TYR A 1 119 ? 34.793 5.834 -40.851 1.00 91.44 119 TYR A C 1
ATOM 1003 O O . TYR A 1 119 ? 34.134 6.858 -40.658 1.00 91.44 119 TYR A O 1
ATOM 1011 N N . GLU A 1 120 ? 34.464 4.677 -40.270 1.00 90.00 120 GLU A N 1
ATOM 1012 C CA . GLU A 1 120 ? 33.269 4.526 -39.421 1.00 90.00 120 GLU A CA 1
ATOM 1013 C C . GLU A 1 120 ? 33.370 5.315 -38.105 1.00 90.00 120 GLU A C 1
ATOM 1015 O O . GLU A 1 120 ? 32.387 5.916 -37.647 1.00 90.00 120 GLU A O 1
ATOM 1020 N N . ILE A 1 121 ? 34.572 5.403 -37.524 1.00 89.75 121 ILE A N 1
ATOM 1021 C CA . ILE A 1 121 ? 34.828 6.274 -36.368 1.00 89.75 121 ILE A CA 1
ATOM 1022 C C . ILE A 1 121 ? 34.597 7.734 -36.742 1.00 89.75 121 ILE A C 1
ATOM 1024 O O . ILE A 1 121 ? 33.874 8.443 -36.038 1.00 89.75 121 ILE A O 1
ATOM 1028 N N . TYR A 1 122 ? 35.175 8.177 -37.860 1.00 90.31 122 TYR A N 1
ATOM 1029 C CA . TYR A 1 122 ? 35.022 9.548 -38.333 1.00 90.31 122 TYR A CA 1
ATOM 1030 C C . TYR A 1 122 ? 33.551 9.902 -38.586 1.00 90.31 122 TYR A C 1
ATOM 1032 O O . TYR A 1 122 ? 33.080 10.949 -38.143 1.00 90.31 122 TYR A O 1
ATOM 1040 N N . LYS A 1 123 ? 32.798 9.011 -39.235 1.00 87.25 123 LYS A N 1
ATOM 1041 C CA . LYS A 1 123 ? 31.366 9.184 -39.504 1.00 87.25 123 LYS A CA 1
ATOM 1042 C C . LYS A 1 123 ? 30.557 9.344 -38.216 1.00 87.25 123 LYS A C 1
ATOM 1044 O O . LYS A 1 123 ? 29.771 10.282 -38.099 1.00 87.25 123 LYS A O 1
ATOM 1049 N N . THR A 1 124 ? 30.785 8.475 -37.232 1.00 84.50 124 THR A N 1
ATOM 1050 C CA . THR A 1 124 ? 30.096 8.531 -35.931 1.00 84.50 124 THR A CA 1
ATOM 1051 C C . THR A 1 124 ? 30.439 9.811 -35.168 1.00 84.50 124 THR A C 1
ATOM 1053 O O . THR A 1 124 ? 29.567 10.450 -34.578 1.00 84.50 124 THR A O 1
ATOM 1056 N N . TRP A 1 125 ? 31.711 10.208 -35.188 1.00 86.69 125 TRP A N 1
ATOM 1057 C CA . TRP A 1 125 ? 32.179 11.437 -34.554 1.00 86.69 125 TRP A CA 1
ATOM 1058 C C . TRP A 1 125 ? 31.567 12.683 -35.200 1.00 86.69 125 TRP A C 1
ATOM 1060 O O . TRP A 1 125 ? 31.053 13.552 -34.495 1.00 86.69 125 TRP A O 1
ATOM 1070 N N . ARG A 1 126 ? 31.528 12.729 -36.536 1.00 83.44 126 ARG A N 1
ATOM 1071 C CA . ARG A 1 126 ? 30.912 13.818 -37.297 1.00 83.44 126 ARG A CA 1
ATOM 1072 C C . ARG A 1 126 ? 29.425 13.970 -36.983 1.00 83.44 126 ARG A C 1
ATOM 1074 O O . ARG A 1 126 ? 28.994 15.082 -36.713 1.00 83.44 126 ARG A O 1
ATOM 1081 N N . ILE A 1 127 ? 28.663 12.874 -36.934 1.00 79.38 127 ILE A N 1
ATOM 1082 C CA . ILE A 1 127 ? 27.230 12.909 -36.586 1.00 79.38 127 ILE A CA 1
ATOM 1083 C C . ILE A 1 127 ? 27.015 13.506 -35.188 1.00 79.38 127 ILE A C 1
ATOM 1085 O O . ILE A 1 127 ? 26.130 14.339 -35.002 1.00 79.38 127 ILE A O 1
ATOM 1089 N N . LYS A 1 128 ? 27.844 13.126 -34.205 1.00 79.62 128 LYS A N 1
ATOM 1090 C CA . LYS A 1 128 ? 27.763 13.675 -32.840 1.00 79.62 128 LYS A CA 1
ATOM 1091 C C . LYS A 1 128 ? 28.046 15.177 -32.803 1.00 79.62 128 LYS A C 1
ATOM 1093 O O . LYS A 1 128 ? 27.355 15.908 -32.097 1.00 79.62 128 LYS A O 1
ATOM 1098 N N . ILE A 1 129 ? 29.045 15.632 -33.556 1.00 80.25 129 ILE A N 1
ATOM 1099 C CA . ILE A 1 129 ? 29.378 17.056 -33.664 1.00 80.25 129 ILE A CA 1
ATOM 1100 C C . ILE A 1 129 ? 28.253 17.824 -34.357 1.00 80.25 129 ILE A C 1
ATOM 1102 O O . ILE A 1 129 ? 27.800 18.834 -33.824 1.00 80.25 129 ILE A O 1
ATOM 1106 N N . ASP A 1 130 ? 27.758 17.325 -35.489 1.00 76.19 130 ASP A N 1
ATOM 1107 C CA . ASP A 1 130 ? 26.681 17.962 -36.248 1.00 76.19 130 ASP A CA 1
ATOM 1108 C C . ASP A 1 130 ? 25.388 18.054 -35.416 1.00 76.19 130 ASP A C 1
ATOM 1110 O O . ASP A 1 130 ? 24.717 19.088 -35.439 1.00 76.19 130 ASP A O 1
ATOM 1114 N N . PHE A 1 131 ? 25.066 17.029 -34.614 1.00 71.75 131 PHE A N 1
ATOM 1115 C CA . PHE A 1 131 ? 23.954 17.067 -33.655 1.00 71.75 131 PHE A CA 1
ATOM 1116 C C . PHE A 1 131 ? 24.150 18.154 -32.590 1.00 71.75 131 PHE A C 1
ATOM 1118 O O . PHE A 1 131 ? 23.231 18.931 -32.325 1.00 71.75 131 PHE A O 1
ATOM 1125 N N . ASN A 1 132 ? 25.349 18.245 -32.008 1.00 72.69 132 ASN A N 1
ATOM 1126 C CA . ASN A 1 132 ? 25.641 19.193 -30.933 1.00 72.69 132 ASN A CA 1
ATOM 1127 C C . ASN A 1 132 ? 25.677 20.656 -31.416 1.00 72.69 132 ASN A C 1
ATOM 1129 O O . ASN A 1 132 ? 25.244 21.554 -30.697 1.00 72.69 132 ASN A O 1
ATOM 1133 N N . ILE A 1 133 ? 26.172 20.898 -32.635 1.00 75.25 133 ILE A N 1
ATOM 1134 C CA . ILE A 1 133 ? 26.287 22.244 -33.213 1.00 75.25 133 ILE A CA 1
ATOM 1135 C C . ILE A 1 133 ? 24.947 22.716 -33.776 1.00 75.25 133 ILE A C 1
ATOM 1137 O O . ILE A 1 133 ? 24.491 23.810 -33.451 1.00 75.25 133 ILE A O 1
ATOM 1141 N N . ASN A 1 134 ? 24.299 21.904 -34.614 1.00 70.75 134 ASN A N 1
ATOM 1142 C CA . ASN A 1 134 ? 23.155 22.377 -35.387 1.00 70.75 134 ASN A CA 1
ATOM 1143 C C . ASN A 1 134 ? 21.814 22.160 -34.678 1.00 70.75 134 ASN A C 1
ATOM 1145 O O . ASN A 1 134 ? 20.815 22.692 -35.157 1.00 70.75 134 ASN A O 1
ATOM 1149 N N . LYS A 1 135 ? 21.754 21.372 -33.585 1.00 64.50 135 LYS A N 1
ATOM 1150 C CA . LYS A 1 135 ? 20.528 20.989 -32.835 1.00 64.50 135 LYS A CA 1
ATOM 1151 C C . LYS A 1 135 ? 19.352 20.486 -33.701 1.00 64.50 135 LYS A C 1
ATOM 1153 O O . LYS A 1 135 ? 18.236 20.341 -33.219 1.00 64.50 135 LYS A O 1
ATOM 1158 N N . THR A 1 136 ? 19.602 20.223 -34.980 1.00 58.28 136 THR A N 1
ATOM 1159 C CA . THR A 1 136 ? 18.626 19.929 -36.041 1.00 58.28 136 THR A CA 1
ATOM 1160 C C . THR A 1 136 ? 19.016 18.672 -36.810 1.00 58.28 136 THR A C 1
ATOM 1162 O O . THR A 1 136 ? 18.451 18.395 -37.865 1.00 58.28 136 THR A O 1
ATOM 1165 N N . ALA A 1 137 ? 19.995 17.905 -36.316 1.00 58.72 137 ALA A N 1
ATOM 1166 C CA . ALA A 1 137 ? 20.406 16.693 -37.002 1.00 58.72 137 ALA A CA 1
ATOM 1167 C C . ALA A 1 137 ? 19.212 15.735 -37.101 1.00 58.72 137 ALA A C 1
ATOM 1169 O O . ALA A 1 137 ? 18.570 15.386 -36.109 1.00 58.72 137 ALA A O 1
ATOM 1170 N N . TYR A 1 138 ? 18.903 15.366 -38.341 1.00 64.44 138 TYR A N 1
ATOM 1171 C CA . TYR A 1 138 ? 17.787 14.504 -38.678 1.00 64.44 138 TYR A CA 1
ATOM 1172 C C . TYR A 1 138 ? 18.041 13.116 -38.103 1.00 64.44 138 TYR A C 1
ATOM 1174 O O . TYR A 1 138 ? 19.012 12.454 -38.474 1.00 64.44 138 TYR A O 1
ATOM 1182 N N . LEU A 1 139 ? 17.153 12.678 -37.212 1.00 68.50 139 LEU A N 1
ATOM 1183 C CA . LEU A 1 139 ? 17.133 11.300 -36.753 1.00 68.50 139 LEU A CA 1
ATOM 1184 C C . LEU A 1 139 ? 16.806 10.412 -37.967 1.00 68.50 139 LEU A C 1
ATOM 1186 O O . LEU A 1 139 ? 15.780 10.641 -38.621 1.00 68.50 139 LEU A O 1
ATOM 1190 N N . PRO A 1 140 ? 17.653 9.428 -38.317 1.00 75.88 140 PRO A N 1
ATOM 1191 C CA . PRO A 1 140 ? 17.350 8.475 -39.373 1.00 75.88 140 PRO A CA 1
ATOM 1192 C C . PRO A 1 140 ? 15.954 7.877 -39.171 1.00 75.88 140 PRO A C 1
ATOM 1194 O O . PRO A 1 140 ? 15.588 7.506 -38.059 1.00 75.88 140 PRO A O 1
ATOM 1197 N N . ILE A 1 141 ? 15.174 7.740 -40.250 1.00 76.50 141 ILE A N 1
ATOM 1198 C CA . ILE A 1 141 ? 13.766 7.298 -40.191 1.00 76.50 141 ILE A CA 1
ATOM 1199 C C . ILE A 1 141 ? 13.572 6.016 -39.360 1.00 76.50 141 ILE A C 1
ATOM 1201 O O . ILE A 1 141 ? 12.575 5.876 -38.661 1.00 76.50 141 ILE A O 1
ATOM 1205 N N . ARG A 1 142 ? 14.545 5.095 -39.394 1.00 78.50 142 ARG A N 1
ATOM 1206 C CA . ARG A 1 142 ? 14.524 3.846 -38.620 1.00 78.50 142 ARG A CA 1
ATOM 1207 C C . ARG A 1 142 ? 14.615 4.095 -37.116 1.00 78.50 142 ARG A C 1
ATOM 1209 O O . ARG A 1 142 ? 13.806 3.557 -36.372 1.00 78.50 142 ARG A O 1
ATOM 1216 N N . GLU A 1 143 ? 15.551 4.938 -36.697 1.00 80.81 143 GLU A N 1
ATOM 1217 C CA . GLU A 1 143 ? 15.735 5.322 -35.294 1.00 80.81 143 GLU A CA 1
ATOM 1218 C C . GLU A 1 143 ? 14.526 6.119 -34.787 1.00 80.81 143 GLU A C 1
ATOM 1220 O O . GLU A 1 143 ? 14.086 5.927 -33.658 1.00 80.81 143 GLU A O 1
ATOM 1225 N N . ALA A 1 144 ? 13.917 6.948 -35.642 1.00 83.31 144 ALA A N 1
ATOM 1226 C CA . ALA A 1 144 ? 12.684 7.665 -35.315 1.00 83.31 144 ALA A CA 1
ATOM 1227 C C . ALA A 1 144 ? 11.482 6.727 -35.122 1.00 83.31 144 ALA A C 1
ATOM 1229 O O . ALA A 1 144 ? 10.690 6.920 -34.199 1.00 83.31 144 ALA A O 1
ATOM 1230 N N . ILE A 1 145 ? 11.347 5.703 -35.972 1.00 88.50 145 ILE A N 1
ATOM 1231 C CA . ILE A 1 145 ? 10.311 4.673 -35.830 1.00 88.50 145 ILE A CA 1
ATOM 1232 C C . ILE A 1 145 ? 10.521 3.886 -34.532 1.00 88.50 145 ILE A C 1
ATOM 1234 O O . ILE A 1 145 ? 9.569 3.717 -33.776 1.00 88.50 145 ILE A O 1
ATOM 1238 N N . GLU A 1 146 ? 11.750 3.452 -34.246 1.00 91.94 146 GLU A N 1
ATOM 1239 C CA . GLU A 1 146 ? 12.075 2.714 -33.021 1.00 91.94 146 GLU A CA 1
ATOM 1240 C C . GLU A 1 146 ? 11.804 3.549 -31.764 1.00 91.94 146 GLU A C 1
ATOM 1242 O O . GLU A 1 146 ? 11.157 3.076 -30.829 1.00 91.94 146 GLU A O 1
ATOM 1247 N N . LEU A 1 147 ? 12.223 4.817 -31.763 1.00 88.56 147 LEU A N 1
ATOM 1248 C CA . LEU A 1 147 ? 11.961 5.742 -30.665 1.00 88.56 147 LEU A CA 1
ATOM 1249 C C . LEU A 1 147 ? 10.457 5.931 -30.435 1.00 88.56 147 LEU A C 1
ATOM 1251 O O . LEU A 1 147 ? 10.001 5.901 -29.295 1.00 88.56 147 LEU A O 1
ATOM 1255 N N . LYS A 1 148 ? 9.671 6.083 -31.507 1.00 90.69 148 LYS A N 1
ATOM 1256 C CA . LYS A 1 148 ? 8.214 6.219 -31.408 1.00 90.69 148 LYS A CA 1
ATOM 1257 C C . LYS A 1 148 ? 7.556 4.954 -30.854 1.00 90.69 148 LYS A C 1
ATOM 1259 O O . LYS A 1 148 ? 6.639 5.067 -30.044 1.00 90.69 148 LYS A O 1
ATOM 1264 N N . SER A 1 149 ? 8.015 3.773 -31.265 1.00 92.94 149 SER A N 1
ATOM 1265 C CA . SER A 1 149 ? 7.534 2.503 -30.712 1.00 92.94 149 SER A CA 1
ATOM 1266 C C . SER A 1 149 ? 7.822 2.405 -29.215 1.00 92.94 149 SER A C 1
ATOM 1268 O O . SER A 1 149 ? 6.902 2.127 -28.455 1.00 92.94 149 SER A O 1
ATOM 1270 N N . ARG A 1 150 ? 9.039 2.757 -28.775 1.00 93.12 150 ARG A N 1
ATOM 1271 C CA . ARG A 1 150 ? 9.391 2.788 -27.345 1.00 93.12 150 ARG A CA 1
ATOM 1272 C C . ARG A 1 150 ? 8.550 3.778 -26.548 1.00 93.12 150 ARG A C 1
ATOM 1274 O O . ARG A 1 150 ? 8.103 3.455 -25.458 1.00 93.12 150 ARG A O 1
ATOM 1281 N N . ILE A 1 151 ? 8.306 4.975 -27.084 1.00 94.31 151 ILE A N 1
ATOM 1282 C CA . ILE A 1 151 ? 7.431 5.962 -26.429 1.00 94.31 151 ILE A CA 1
ATOM 1283 C C . ILE A 1 151 ? 6.022 5.390 -26.256 1.00 94.31 151 ILE A C 1
ATOM 1285 O O . ILE A 1 151 ? 5.433 5.538 -25.191 1.00 94.31 151 ILE A O 1
ATOM 1289 N N . LYS A 1 152 ? 5.499 4.703 -27.277 1.00 94.88 152 LYS A N 1
ATOM 1290 C CA . LYS A 1 152 ? 4.181 4.070 -27.210 1.00 94.88 152 LYS A CA 1
ATOM 1291 C C . LYS A 1 152 ? 4.136 2.930 -26.190 1.00 94.88 152 LYS A C 1
ATOM 1293 O O . LYS A 1 152 ? 3.144 2.803 -25.486 1.00 94.88 152 LYS A O 1
ATOM 1298 N N . GLU A 1 153 ? 5.179 2.109 -26.109 1.00 96.06 153 GLU A N 1
ATOM 1299 C CA . GLU A 1 153 ? 5.296 1.054 -25.092 1.00 96.06 153 GLU A CA 1
ATOM 1300 C C . GLU A 1 153 ? 5.294 1.652 -23.683 1.00 96.06 153 GLU A C 1
ATOM 1302 O O . GLU A 1 153 ? 4.471 1.262 -22.860 1.00 96.06 153 GLU A O 1
ATOM 1307 N N . ILE A 1 154 ? 6.114 2.680 -23.447 1.00 95.56 154 ILE A N 1
ATOM 1308 C CA . ILE A 1 154 ? 6.156 3.406 -22.170 1.00 95.56 154 ILE A CA 1
ATOM 1309 C C . ILE A 1 154 ? 4.792 4.022 -21.841 1.00 95.56 154 ILE A C 1
ATOM 1311 O O . ILE A 1 154 ? 4.365 3.984 -20.693 1.00 95.56 154 ILE A O 1
ATOM 1315 N N . GLU A 1 155 ? 4.086 4.585 -22.822 1.00 95.62 155 GLU A N 1
ATOM 1316 C CA . GLU A 1 155 ? 2.752 5.157 -22.617 1.00 95.62 155 GLU A CA 1
ATOM 1317 C C . GLU A 1 155 ? 1.725 4.084 -22.225 1.00 95.62 155 GLU A C 1
ATOM 1319 O O . GLU A 1 155 ? 0.894 4.315 -21.347 1.00 95.62 155 GLU A O 1
ATOM 1324 N N . VAL A 1 156 ? 1.789 2.897 -22.833 1.00 96.56 156 VAL A N 1
ATOM 1325 C CA . VAL A 1 156 ? 0.931 1.762 -22.467 1.00 96.56 156 VAL A CA 1
ATOM 1326 C C . VAL A 1 156 ? 1.247 1.276 -21.053 1.00 96.56 156 VAL A C 1
ATOM 1328 O O . VAL A 1 156 ? 0.326 1.155 -20.248 1.00 96.56 156 VAL A O 1
ATOM 1331 N N . GLU A 1 157 ? 2.523 1.059 -20.731 1.00 95.69 157 GLU A N 1
ATOM 1332 C CA . GLU A 1 157 ? 2.964 0.642 -19.394 1.00 95.69 157 GLU A CA 1
ATOM 1333 C C . GLU A 1 157 ? 2.578 1.670 -18.328 1.00 95.69 157 GLU A C 1
ATOM 1335 O O . GLU A 1 157 ? 2.043 1.315 -17.278 1.00 95.69 157 GLU A O 1
ATOM 1340 N N . PHE A 1 158 ? 2.779 2.958 -18.615 1.00 96.75 158 PHE A N 1
ATOM 1341 C CA . PHE A 1 158 ? 2.399 4.046 -17.723 1.00 96.75 158 PHE A CA 1
ATOM 1342 C C . PHE A 1 158 ? 0.889 4.085 -17.493 1.00 96.75 158 PHE A C 1
ATOM 1344 O O . PHE A 1 158 ? 0.452 4.205 -16.352 1.00 96.75 158 PHE A O 1
ATOM 1351 N N . ASN A 1 159 ? 0.081 3.960 -18.549 1.00 95.94 159 ASN A N 1
ATOM 1352 C CA . ASN A 1 159 ? -1.375 3.950 -18.425 1.00 95.94 159 ASN A CA 1
ATOM 1353 C C . ASN A 1 159 ? -1.871 2.725 -17.652 1.00 95.94 159 ASN A C 1
ATOM 1355 O O . ASN A 1 159 ? -2.792 2.846 -16.845 1.00 95.94 159 ASN A O 1
ATOM 1359 N N . GLN A 1 160 ? -1.260 1.559 -17.865 1.00 96.44 160 GLN A N 1
ATOM 1360 C CA . GLN A 1 160 ? -1.576 0.356 -17.107 1.00 96.44 160 GLN A CA 1
ATOM 1361 C C . GLN A 1 160 ? -1.252 0.552 -15.621 1.00 96.44 160 GLN A C 1
ATOM 1363 O O . GLN A 1 160 ? -2.140 0.409 -14.785 1.00 96.44 160 GLN A O 1
ATOM 1368 N N . PHE A 1 161 ? -0.029 0.980 -15.301 1.00 95.75 161 PHE A N 1
ATOM 1369 C CA . PHE A 1 161 ? 0.385 1.278 -13.931 1.00 95.75 161 PHE A CA 1
ATOM 1370 C C . PHE A 1 161 ? -0.504 2.344 -13.272 1.00 95.75 161 PHE A C 1
ATOM 1372 O O . PHE A 1 161 ? -0.896 2.211 -12.113 1.00 95.75 161 PHE A O 1
ATOM 1379 N N . TYR A 1 162 ? -0.858 3.399 -14.009 1.00 96.94 162 TYR A N 1
ATOM 1380 C CA . TYR A 1 162 ? -1.738 4.459 -13.525 1.00 96.94 162 TYR A CA 1
ATOM 1381 C C . TYR A 1 162 ? -3.134 3.928 -13.187 1.00 96.94 162 TYR A C 1
ATOM 1383 O O . TYR A 1 162 ? -3.673 4.264 -12.133 1.00 96.94 162 TYR A O 1
ATOM 1391 N N . ASN A 1 163 ? -3.710 3.086 -14.049 1.00 96.69 163 ASN A N 1
ATOM 1392 C CA . ASN A 1 163 ? -5.018 2.481 -13.810 1.00 96.69 163 ASN A CA 1
ATOM 1393 C C . ASN A 1 163 ? -4.981 1.506 -12.628 1.00 96.69 163 ASN A C 1
ATOM 1395 O O . ASN A 1 163 ? -5.830 1.609 -11.752 1.00 96.69 163 ASN A O 1
ATOM 1399 N N . GLU A 1 164 ? -3.961 0.650 -12.537 1.00 96.81 164 GLU A N 1
ATOM 1400 C CA . GLU A 1 164 ? -3.770 -0.257 -11.396 1.00 96.81 164 GLU A CA 1
ATOM 1401 C C . GLU A 1 164 ? -3.687 0.519 -10.074 1.00 96.81 164 GLU A C 1
ATOM 1403 O O . GLU A 1 164 ? -4.374 0.192 -9.106 1.00 96.81 164 GLU A O 1
ATOM 1408 N N . LYS A 1 165 ? -2.906 1.607 -10.035 1.00 95.94 165 LYS A N 1
ATOM 1409 C CA . LYS A 1 165 ? -2.806 2.458 -8.841 1.00 95.94 165 LYS A CA 1
ATOM 1410 C C . LYS A 1 165 ? -4.083 3.218 -8.534 1.00 95.94 165 LYS A C 1
ATOM 1412 O O . LYS A 1 165 ? -4.401 3.426 -7.364 1.00 95.94 165 LYS A O 1
ATOM 1417 N N . ARG A 1 166 ? -4.832 3.626 -9.554 1.00 97.00 166 ARG A N 1
ATOM 1418 C CA . ARG A 1 166 ? -6.143 4.243 -9.366 1.00 97.00 166 ARG A CA 1
ATOM 1419 C C . ARG A 1 166 ? -7.135 3.255 -8.756 1.00 97.00 166 ARG A C 1
ATOM 1421 O O . ARG A 1 166 ? -7.836 3.629 -7.819 1.00 97.00 166 ARG A O 1
ATOM 1428 N N . ASP A 1 167 ? -7.165 2.023 -9.248 1.00 97.00 167 ASP A N 1
ATOM 1429 C CA . ASP A 1 167 ? -8.052 0.973 -8.748 1.00 97.00 167 ASP A CA 1
ATOM 1430 C C . ASP A 1 167 ? -7.705 0.596 -7.301 1.00 97.00 167 ASP A C 1
ATOM 1432 O O . ASP A 1 167 ? -8.603 0.517 -6.461 1.00 97.00 167 ASP A O 1
ATOM 1436 N N . GLU A 1 168 ? -6.411 0.489 -6.974 1.00 96.94 168 GLU A N 1
ATOM 1437 C CA . GLU A 1 168 ? -5.920 0.273 -5.604 1.00 96.94 168 GLU A CA 1
ATOM 1438 C C . GLU A 1 168 ? -6.359 1.410 -4.660 1.00 96.94 168 GLU A C 1
ATOM 1440 O O . GLU A 1 168 ? -6.847 1.163 -3.556 1.00 96.94 168 GLU A O 1
ATOM 1445 N N . ILE A 1 169 ? -6.264 2.672 -5.099 1.00 96.75 169 ILE A N 1
ATOM 1446 C CA . ILE A 1 169 ? -6.738 3.827 -4.317 1.00 96.75 169 ILE A CA 1
ATOM 1447 C C . ILE A 1 169 ? -8.252 3.755 -4.081 1.00 96.75 169 ILE A C 1
ATOM 1449 O O . ILE A 1 169 ? -8.712 4.040 -2.974 1.00 96.75 169 ILE A O 1
ATOM 1453 N N . GLU A 1 170 ? -9.040 3.393 -5.093 1.00 97.06 170 GLU A N 1
ATOM 1454 C CA . GLU A 1 170 ? -10.497 3.267 -4.963 1.00 97.06 170 GLU A CA 1
ATOM 1455 C C . GLU A 1 170 ? -10.912 2.078 -4.084 1.00 97.06 170 GLU A C 1
ATOM 1457 O O . GLU A 1 170 ? -11.924 2.139 -3.381 1.00 97.06 170 GLU A O 1
ATOM 1462 N N . GLU A 1 171 ? -10.141 0.993 -4.076 1.00 97.62 171 GLU A N 1
ATOM 1463 C CA . GLU A 1 171 ? -10.327 -0.116 -3.141 1.00 97.62 171 GLU A CA 1
ATOM 1464 C C . GLU A 1 171 ? -10.027 0.309 -1.699 1.00 97.62 171 GLU A C 1
ATOM 1466 O O . GLU A 1 171 ? -10.883 0.150 -0.827 1.00 97.62 171 GLU A O 1
ATOM 1471 N N . ILE A 1 172 ? -8.881 0.953 -1.459 1.00 97.56 172 ILE A N 1
ATOM 1472 C CA . ILE A 1 172 ? -8.506 1.465 -0.132 1.00 97.56 172 ILE A CA 1
ATOM 1473 C C . ILE A 1 172 ? -9.530 2.489 0.373 1.00 97.56 172 ILE A C 1
ATOM 1475 O O . ILE A 1 172 ? -9.889 2.483 1.550 1.00 97.56 172 ILE A O 1
ATOM 1479 N N . ARG A 1 173 ? -10.044 3.364 -0.499 1.00 96.94 173 ARG A N 1
ATOM 1480 C CA . ARG A 1 173 ? -11.108 4.319 -0.141 1.00 96.94 173 ARG A CA 1
ATOM 1481 C C . ARG A 1 173 ? -12.389 3.614 0.288 1.00 96.94 173 ARG A C 1
ATOM 1483 O O . ARG A 1 173 ? -12.996 4.028 1.275 1.00 96.94 173 ARG A O 1
ATOM 1490 N N . ARG A 1 174 ? -12.793 2.556 -0.421 1.00 96.38 174 ARG A N 1
ATOM 1491 C CA . ARG A 1 174 ? -13.968 1.750 -0.057 1.00 96.38 174 ARG A CA 1
ATOM 1492 C C . ARG A 1 174 ? -13.770 1.023 1.269 1.00 96.38 174 ARG A C 1
ATOM 1494 O O . ARG A 1 174 ? -14.672 1.051 2.103 1.00 96.38 174 ARG A O 1
ATOM 1501 N N . ASP A 1 175 ? -12.604 0.424 1.484 1.00 97.25 175 ASP A N 1
ATOM 1502 C CA . ASP A 1 175 ? -12.273 -0.248 2.742 1.00 97.25 175 ASP A CA 1
ATOM 1503 C C . ASP A 1 175 ? -12.259 0.736 3.923 1.00 97.25 175 ASP A C 1
ATOM 1505 O O . ASP A 1 175 ? -12.919 0.502 4.934 1.00 97.25 175 ASP A O 1
ATOM 1509 N N . ASN A 1 176 ? -11.618 1.899 3.767 1.00 97.00 176 ASN A N 1
ATOM 1510 C CA . ASN A 1 176 ? -11.631 2.953 4.784 1.00 97.00 176 ASN A CA 1
ATOM 1511 C C . ASN A 1 176 ? -13.048 3.448 5.084 1.00 97.00 176 ASN A C 1
ATOM 1513 O O . ASN A 1 176 ? -13.405 3.594 6.250 1.00 97.00 176 ASN A O 1
ATOM 1517 N N . TYR A 1 177 ? -13.882 3.650 4.061 1.00 97.06 177 TYR A N 1
ATOM 1518 C CA . TYR A 1 177 ? -15.279 4.037 4.256 1.00 97.06 177 TYR A CA 1
ATOM 1519 C C . TYR 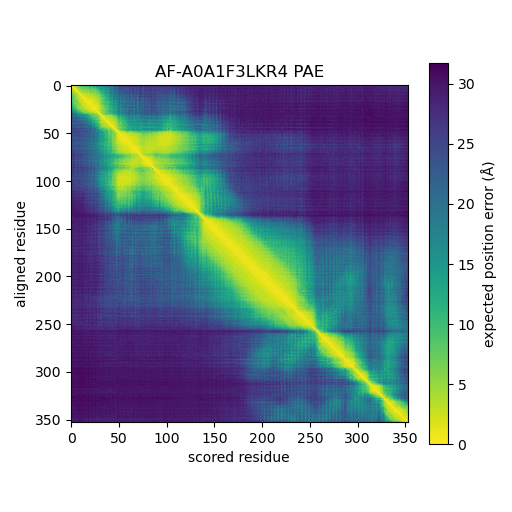A 1 177 ? -16.066 2.988 5.060 1.00 97.06 177 TYR A C 1
ATOM 1521 O O . TYR A 1 177 ? -16.821 3.330 5.975 1.00 97.06 177 TYR A O 1
ATOM 1529 N N . ASN A 1 178 ? -15.871 1.702 4.757 1.00 97.00 178 ASN A N 1
ATOM 1530 C CA . ASN A 1 178 ? -16.513 0.612 5.491 1.00 97.00 178 ASN A CA 1
ATOM 1531 C C . ASN A 1 178 ? -16.027 0.552 6.944 1.00 97.00 178 ASN A C 1
ATOM 1533 O O . ASN A 1 178 ? -16.850 0.495 7.858 1.00 97.00 178 ASN A O 1
ATOM 1537 N N . LYS A 1 179 ? -14.715 0.664 7.169 1.00 96.44 179 LYS A N 1
ATOM 1538 C CA . LYS A 1 179 ? -14.116 0.712 8.510 1.00 96.44 179 LYS A CA 1
ATOM 1539 C C . LYS A 1 179 ? -14.608 1.908 9.320 1.00 96.44 179 LYS A C 1
ATOM 1541 O O . LYS A 1 179 ? -14.949 1.752 10.487 1.00 96.44 179 LYS A O 1
ATOM 1546 N N . GLU A 1 180 ? -14.728 3.090 8.720 1.00 96.19 180 GLU A N 1
ATOM 1547 C CA . GLU A 1 180 ? -15.308 4.262 9.390 1.00 96.19 180 GLU A CA 1
ATOM 1548 C C . GLU A 1 180 ? -16.760 4.020 9.816 1.00 96.19 180 GLU A C 1
ATOM 1550 O O . GLU A 1 180 ? -17.174 4.433 10.904 1.00 96.19 180 GLU A O 1
ATOM 1555 N N . LYS A 1 181 ? -17.547 3.340 8.976 1.00 96.69 181 LYS A N 1
ATOM 1556 C CA . LYS A 1 181 ? -18.925 2.968 9.306 1.00 96.69 181 LYS A CA 1
ATOM 1557 C C . LYS A 1 181 ? -18.973 1.963 10.458 1.00 96.69 181 LYS A C 1
ATOM 1559 O O . LYS A 1 181 ? -19.788 2.132 11.364 1.00 96.69 181 LYS A O 1
ATOM 1564 N N . GLU A 1 182 ? -18.103 0.956 10.453 1.00 96.38 182 GLU A N 1
ATOM 1565 C CA . GLU A 1 182 ? -17.973 -0.009 11.550 1.00 96.38 182 GLU A CA 1
ATOM 1566 C C . GLU A 1 182 ? -17.582 0.672 12.861 1.00 96.38 182 GLU A C 1
ATOM 1568 O O . GLU A 1 182 ? -18.253 0.474 13.872 1.00 96.38 182 GLU A O 1
ATOM 1573 N N . VAL A 1 183 ? -16.579 1.552 12.837 1.00 96.94 183 VAL A N 1
ATOM 1574 C CA . VAL A 1 183 ? -16.154 2.327 14.010 1.00 96.94 183 VAL A CA 1
ATOM 1575 C C . VAL A 1 183 ? -17.308 3.167 14.556 1.00 96.94 183 VAL A C 1
ATOM 1577 O O . VAL A 1 183 ? -17.559 3.144 15.760 1.00 96.94 183 VAL A O 1
ATOM 1580 N N . LYS A 1 184 ? -18.075 3.851 13.697 1.00 97.06 184 LYS A N 1
ATOM 1581 C CA . LYS A 1 184 ? -19.262 4.614 14.126 1.00 97.06 184 LYS A CA 1
ATOM 1582 C C . LYS A 1 184 ? -20.322 3.729 14.783 1.00 97.06 184 LYS A C 1
ATOM 1584 O O . LYS A 1 184 ? -20.904 4.130 15.788 1.00 97.06 184 LYS A O 1
ATOM 1589 N N . MET A 1 185 ? -20.565 2.528 14.254 1.00 96.19 185 MET A N 1
ATOM 1590 C CA . MET A 1 185 ? -21.493 1.573 14.873 1.00 96.19 185 MET A CA 1
ATOM 1591 C C . MET A 1 185 ? -20.986 1.084 16.232 1.00 96.19 185 MET A C 1
ATOM 1593 O O . MET A 1 185 ? -21.765 1.005 17.180 1.00 96.19 185 MET A O 1
ATOM 1597 N N . VAL A 1 186 ? -19.688 0.792 16.350 1.00 96.56 186 VAL A N 1
ATOM 1598 C CA . VAL A 1 186 ? -19.069 0.381 17.616 1.00 96.56 186 VAL A CA 1
ATOM 1599 C C . VAL A 1 186 ? -19.157 1.499 18.653 1.00 96.56 186 VAL A C 1
ATOM 1601 O O . VAL A 1 186 ? -19.555 1.226 19.781 1.00 96.56 186 VAL A O 1
ATOM 1604 N N . ILE A 1 187 ? -18.879 2.752 18.279 1.00 96.88 187 ILE A N 1
ATOM 1605 C CA . ILE A 1 187 ? -19.024 3.914 19.171 1.00 96.88 187 ILE A CA 1
ATOM 1606 C C . ILE A 1 187 ? -20.471 4.043 19.659 1.00 96.88 187 ILE A C 1
ATOM 1608 O O . ILE A 1 187 ? -20.698 4.121 20.863 1.00 96.88 187 ILE A O 1
ATOM 1612 N N . ALA A 1 188 ? -21.457 3.965 18.761 1.00 96.62 188 ALA A N 1
ATOM 1613 C CA . ALA A 1 188 ? -22.868 4.035 19.144 1.00 96.62 188 ALA A CA 1
ATOM 1614 C C . ALA A 1 188 ? -23.288 2.886 20.085 1.00 96.62 188 ALA A C 1
ATOM 1616 O O . ALA A 1 188 ? -24.108 3.073 20.986 1.00 96.62 188 ALA A O 1
ATOM 1617 N N . ASN A 1 189 ? -22.734 1.685 19.897 1.00 96.94 189 ASN A N 1
ATOM 1618 C CA . ASN A 1 189 ? -22.981 0.552 20.788 1.00 96.94 189 ASN A CA 1
ATOM 1619 C C . ASN A 1 189 ? -22.297 0.729 22.152 1.00 96.94 189 ASN A C 1
ATOM 1621 O O . ASN A 1 189 ? -22.900 0.395 23.171 1.00 96.94 189 ASN A O 1
ATOM 1625 N N . LEU A 1 190 ? -21.082 1.284 22.186 1.00 96.38 190 LEU A N 1
ATOM 1626 C CA . LEU A 1 190 ? -20.383 1.619 23.428 1.00 96.38 190 LEU A CA 1
ATOM 1627 C C . LEU A 1 190 ? -21.140 2.682 24.226 1.00 96.38 190 LEU A C 1
ATOM 1629 O O . LEU A 1 190 ? -21.311 2.518 25.428 1.00 96.38 190 LEU A O 1
ATOM 1633 N N . GLU A 1 191 ? -21.660 3.720 23.571 1.00 96.81 191 GLU A N 1
ATOM 1634 C CA . GLU A 1 191 ? -22.494 4.740 24.219 1.00 96.81 191 GLU A CA 1
ATOM 1635 C C . GLU A 1 191 ? -23.759 4.128 24.834 1.00 96.81 191 GLU A C 1
ATOM 1637 O O . GLU A 1 191 ? -24.090 4.408 25.988 1.00 96.81 191 GLU A O 1
ATOM 1642 N N . LYS A 1 192 ? -24.440 3.230 24.109 1.00 96.75 192 LYS A N 1
ATOM 1643 C CA . LYS A 1 192 ? -25.604 2.499 24.636 1.00 96.75 192 LYS A CA 1
ATOM 1644 C C . LYS A 1 192 ? -25.248 1.641 25.848 1.00 96.75 192 LYS A C 1
ATOM 1646 O O . LYS A 1 192 ? -25.957 1.699 26.850 1.00 96.75 192 LYS A O 1
ATOM 1651 N N . ALA A 1 193 ? -24.166 0.870 25.771 1.00 95.69 193 ALA A N 1
ATOM 1652 C CA . ALA A 1 193 ? -23.712 0.035 26.879 1.00 95.69 193 ALA A CA 1
ATOM 1653 C C . ALA A 1 193 ? -23.323 0.885 28.099 1.00 95.69 193 ALA A C 1
ATOM 1655 O O . ALA A 1 193 ? -23.667 0.541 29.227 1.00 95.69 193 ALA A O 1
ATOM 1656 N N . ASN A 1 194 ? -22.672 2.029 27.883 1.00 96.25 194 ASN A N 1
ATOM 1657 C CA . ASN A 1 194 ? -22.282 2.936 28.958 1.00 96.25 194 ASN A CA 1
ATOM 1658 C C . ASN A 1 194 ? -23.501 3.568 29.650 1.00 96.25 194 ASN A C 1
ATOM 1660 O O . ASN A 1 194 ? -23.545 3.659 30.876 1.00 96.25 194 ASN A O 1
ATOM 1664 N N . ASN A 1 195 ? -24.535 3.927 28.884 1.00 96.38 195 ASN A N 1
ATOM 1665 C CA . ASN A 1 195 ? -25.802 4.399 29.446 1.00 96.38 195 ASN A CA 1
ATOM 1666 C C . ASN A 1 195 ? -26.480 3.314 30.297 1.00 96.38 195 ASN A C 1
ATOM 1668 O O . ASN A 1 195 ? -26.924 3.600 31.408 1.00 96.38 195 ASN A O 1
ATOM 1672 N N . GLN A 1 196 ? -26.491 2.062 29.826 1.00 96.56 196 GLN A N 1
ATOM 1673 C CA . GLN A 1 196 ? -27.014 0.927 30.595 1.00 96.56 196 GLN A CA 1
ATOM 1674 C C . GLN A 1 196 ? -26.224 0.689 31.888 1.00 96.56 196 GLN A C 1
ATOM 1676 O O . GLN A 1 196 ? -26.823 0.445 32.934 1.00 96.56 196 GLN A O 1
ATOM 1681 N N . ILE A 1 197 ? -24.892 0.792 31.844 1.00 96.38 197 ILE A N 1
ATOM 1682 C CA . ILE A 1 197 ? -24.043 0.699 33.039 1.00 96.38 197 ILE A CA 1
ATOM 1683 C C . ILE A 1 197 ? -24.407 1.809 34.029 1.00 96.38 197 ILE A C 1
ATOM 1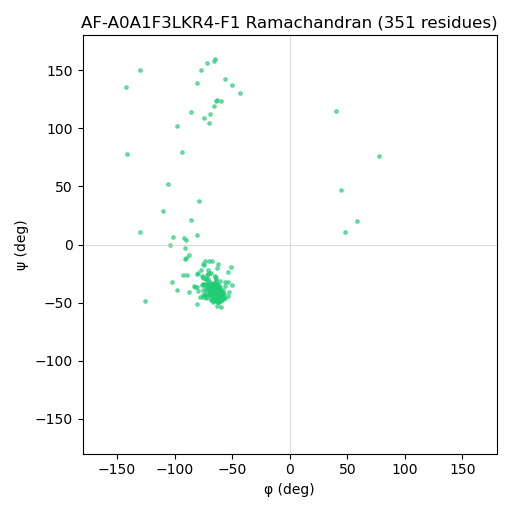685 O O . ILE A 1 197 ? -24.647 1.514 35.197 1.00 96.38 197 ILE A O 1
ATOM 1689 N N . SER A 1 198 ? -24.549 3.054 33.570 1.00 96.38 198 SER A N 1
ATOM 1690 C CA . SER A 1 198 ? -24.934 4.177 34.434 1.00 96.38 198 SER A CA 1
ATOM 1691 C C . SER A 1 198 ? -26.311 3.981 35.091 1.00 96.38 198 SER A C 1
ATOM 1693 O O . SER A 1 198 ? -26.502 4.293 36.269 1.00 96.38 198 SER A O 1
ATOM 1695 N N . GLU A 1 199 ? -27.287 3.429 34.366 1.00 96.62 199 GLU A N 1
ATOM 1696 C CA . GLU A 1 199 ? -28.604 3.083 34.922 1.00 96.62 199 GLU A CA 1
ATOM 1697 C C . GLU A 1 199 ? -28.527 1.954 35.960 1.00 96.62 199 GLU A C 1
ATOM 1699 O O . GLU A 1 199 ? -29.165 2.020 37.021 1.00 96.62 199 GLU A O 1
ATOM 1704 N N . LEU A 1 200 ? -27.718 0.927 35.689 1.00 96.31 200 LEU A N 1
ATOM 1705 C CA . LEU A 1 200 ? -27.472 -0.163 36.629 1.00 96.31 200 LEU A CA 1
ATOM 1706 C C . LEU A 1 200 ? -26.767 0.334 37.894 1.00 96.31 200 LEU A C 1
ATOM 1708 O O . LEU A 1 200 ? -27.163 -0.059 38.990 1.00 96.31 200 LEU A O 1
ATOM 1712 N N . GLU A 1 201 ? -25.795 1.237 37.780 1.00 96.75 201 GLU A N 1
ATOM 1713 C CA . GLU A 1 201 ? -25.106 1.851 38.921 1.00 96.75 201 GLU A CA 1
ATOM 1714 C C . GLU A 1 201 ? -26.075 2.624 39.822 1.00 96.75 201 GLU A C 1
ATOM 1716 O O . GLU A 1 201 ? -26.086 2.415 41.038 1.00 96.75 201 GLU A O 1
ATOM 1721 N N . LYS A 1 202 ? -26.962 3.441 39.238 1.00 96.31 202 LYS A N 1
ATOM 1722 C CA . LYS A 1 202 ? -28.028 4.133 39.988 1.00 96.31 202 LYS A CA 1
ATOM 1723 C C . LYS A 1 202 ? -28.946 3.142 40.700 1.00 96.31 202 LYS A C 1
ATOM 1725 O O . LYS A 1 202 ? -29.297 3.329 41.868 1.00 96.31 202 LYS A O 1
ATOM 1730 N N . THR A 1 203 ? -29.305 2.054 40.021 1.00 96.25 203 THR A N 1
ATOM 1731 C CA . THR A 1 203 ? -30.139 0.997 40.600 1.00 96.25 203 THR A CA 1
ATOM 1732 C C . THR A 1 203 ? -29.430 0.314 41.770 1.00 96.25 203 THR A C 1
ATOM 1734 O O . THR A 1 203 ? -30.027 0.147 42.833 1.00 96.25 203 THR A O 1
ATOM 1737 N N . ILE A 1 204 ? -28.150 -0.030 41.622 1.00 96.06 204 ILE A N 1
ATOM 1738 C CA . ILE A 1 204 ? -27.326 -0.616 42.688 1.00 96.06 204 ILE A CA 1
ATOM 1739 C C . ILE A 1 204 ? -27.241 0.336 43.881 1.00 96.06 204 ILE A C 1
ATOM 1741 O O . ILE A 1 204 ? -27.428 -0.100 45.017 1.00 96.06 204 ILE A O 1
ATOM 1745 N N . GLN A 1 205 ? -27.024 1.631 43.646 1.00 96.50 205 GLN A N 1
ATOM 1746 C CA . GLN A 1 205 ? -26.956 2.632 44.707 1.00 96.50 205 GLN A CA 1
ATOM 1747 C C . GLN A 1 205 ? -28.281 2.739 45.474 1.00 96.50 205 GLN A C 1
ATOM 1749 O O . GLN A 1 205 ? -28.276 2.718 46.706 1.00 96.50 205 GLN A O 1
ATOM 1754 N N . SER A 1 206 ? -29.416 2.767 44.767 1.00 95.50 206 SER A N 1
ATOM 1755 C CA . SER A 1 206 ? -30.744 2.792 45.397 1.00 95.50 206 SER A CA 1
ATOM 1756 C C . SER A 1 206 ? -31.025 1.528 46.222 1.00 95.50 206 SER A C 1
ATOM 1758 O O . SER A 1 206 ? -31.480 1.613 47.363 1.00 95.50 206 SER A O 1
ATOM 1760 N N . LYS A 1 207 ? -30.672 0.343 45.702 1.00 94.94 207 LYS A N 1
ATOM 1761 C CA . LYS A 1 207 ? -30.822 -0.930 46.421 1.00 94.94 207 LYS A CA 1
ATOM 1762 C C . LYS A 1 207 ? -29.914 -1.002 47.643 1.00 94.94 207 LYS A C 1
ATOM 1764 O O . LYS A 1 207 ? -30.349 -1.471 48.688 1.00 94.94 207 LYS A O 1
ATOM 1769 N N . LYS A 1 208 ? -28.677 -0.508 47.540 1.00 95.50 208 LYS A N 1
ATOM 1770 C CA . LYS A 1 208 ? -27.741 -0.427 48.667 1.00 95.50 208 LYS A CA 1
ATOM 1771 C C . LYS A 1 208 ? -28.289 0.466 49.779 1.00 95.50 208 LYS A C 1
ATOM 1773 O O . LYS A 1 208 ? -28.211 0.085 50.943 1.00 95.50 208 LYS A O 1
ATOM 1778 N N . HIS A 1 209 ? -28.878 1.609 49.426 1.00 94.50 209 HIS A N 1
ATOM 1779 C CA . HIS A 1 209 ? -29.542 2.477 50.396 1.00 94.50 209 HIS A CA 1
ATOM 1780 C C . HIS A 1 209 ? -30.701 1.753 51.093 1.00 94.50 209 HIS A C 1
ATOM 1782 O O . HIS A 1 209 ? -30.743 1.713 52.317 1.00 94.50 209 HIS A O 1
ATOM 1788 N N . ARG A 1 210 ? -31.559 1.064 50.330 1.00 93.00 210 ARG A N 1
ATOM 1789 C CA . ARG A 1 210 ? -32.679 0.293 50.887 1.00 93.00 210 ARG A CA 1
ATOM 1790 C C . ARG A 1 210 ? -32.236 -0.847 51.809 1.00 93.00 210 ARG A C 1
ATOM 1792 O O . ARG A 1 210 ? -32.879 -1.098 52.821 1.00 93.00 210 ARG A O 1
ATOM 1799 N N . ILE A 1 211 ? -31.142 -1.536 51.475 1.00 93.25 211 ILE A N 1
ATOM 1800 C CA . ILE A 1 211 ? -30.540 -2.562 52.343 1.00 93.25 211 ILE A CA 1
ATOM 1801 C C . ILE A 1 211 ? -30.066 -1.943 53.664 1.00 93.25 211 ILE A C 1
ATOM 1803 O O . ILE A 1 211 ? -30.261 -2.553 54.710 1.00 93.25 211 ILE A O 1
ATOM 1807 N N . SER A 1 212 ? -29.485 -0.740 53.627 1.00 94.25 212 SER A N 1
ATOM 1808 C CA . SER A 1 212 ? -29.082 -0.011 54.836 1.00 94.25 212 SER A CA 1
ATOM 1809 C C . SER A 1 212 ? -30.282 0.313 55.726 1.00 94.25 212 SER A C 1
ATOM 1811 O O . SER A 1 212 ? -30.242 0.018 56.913 1.00 94.25 212 SER A O 1
ATOM 1813 N N . GLU A 1 213 ? -31.365 0.846 55.153 1.00 92.44 213 GLU A N 1
ATOM 1814 C CA . GLU A 1 213 ? -32.598 1.142 55.900 1.00 92.44 213 GLU A CA 1
ATOM 1815 C C . GLU A 1 213 ? -33.180 -0.119 56.557 1.00 92.44 213 GLU A C 1
ATOM 1817 O O . GLU A 1 213 ? -33.516 -0.118 57.739 1.00 92.44 213 GLU A O 1
ATOM 1822 N N . LEU A 1 214 ? -33.249 -1.225 55.807 1.00 90.81 214 LEU A N 1
ATOM 1823 C CA . LEU A 1 214 ? -33.740 -2.505 56.324 1.00 90.81 214 LEU A CA 1
ATOM 1824 C C . LEU A 1 214 ? -32.846 -3.069 57.434 1.00 90.81 214 LEU A C 1
ATOM 1826 O O . LEU A 1 214 ? -33.353 -3.680 58.374 1.00 90.81 214 LEU A O 1
ATOM 1830 N N . ALA A 1 215 ? -31.528 -2.881 57.340 1.00 91.25 215 ALA A N 1
ATOM 1831 C CA . ALA A 1 215 ? -30.600 -3.277 58.393 1.00 91.25 215 ALA A CA 1
ATOM 1832 C C . ALA A 1 215 ? -30.839 -2.468 59.679 1.00 91.25 215 ALA A C 1
ATOM 1834 O O . ALA A 1 215 ? -30.890 -3.054 60.762 1.00 91.25 215 ALA A O 1
ATOM 1835 N N . ASP A 1 216 ? -31.060 -1.156 59.566 1.00 91.69 216 ASP A N 1
ATOM 1836 C CA . ASP A 1 216 ? -31.387 -0.298 60.709 1.00 91.69 216 ASP A CA 1
ATOM 1837 C C . ASP A 1 216 ? -32.717 -0.704 61.361 1.00 91.69 216 ASP A C 1
ATOM 1839 O O . ASP A 1 216 ? -32.819 -0.780 62.590 1.00 91.69 216 ASP A O 1
ATOM 1843 N N . ASP A 1 217 ? -33.731 -1.026 60.558 1.00 89.62 217 ASP A N 1
ATOM 1844 C CA . ASP A 1 217 ? -35.026 -1.487 61.060 1.00 89.62 217 ASP A CA 1
ATOM 1845 C C . ASP A 1 217 ? -34.942 -2.869 61.726 1.00 89.62 217 ASP A C 1
ATOM 1847 O O . ASP A 1 217 ? -35.564 -3.083 62.769 1.00 89.62 217 ASP A O 1
ATOM 1851 N N . LEU A 1 218 ? -34.116 -3.786 61.210 1.00 89.56 218 LEU A N 1
ATOM 1852 C CA . LEU A 1 218 ? -33.829 -5.063 61.874 1.00 89.56 218 LEU A CA 1
ATOM 1853 C C . LEU A 1 218 ? -33.173 -4.859 63.243 1.00 89.56 218 LEU A C 1
ATOM 1855 O O . LEU A 1 218 ? -33.552 -5.526 64.206 1.00 89.56 218 LEU A O 1
ATOM 1859 N N . ILE A 1 219 ? -32.234 -3.913 63.361 1.00 91.31 219 ILE A N 1
ATOM 1860 C CA . ILE A 1 219 ? -31.615 -3.571 64.650 1.00 91.31 219 ILE A CA 1
ATOM 1861 C C . ILE A 1 219 ? -32.672 -3.036 65.628 1.00 91.31 219 ILE A C 1
ATOM 1863 O O . ILE A 1 219 ? -32.666 -3.416 66.802 1.00 91.31 219 ILE A O 1
ATOM 1867 N N . LYS A 1 220 ? -33.600 -2.183 65.172 1.00 90.25 220 LYS A N 1
ATOM 1868 C CA . LYS A 1 220 ? -34.706 -1.687 66.012 1.00 90.25 220 LYS A CA 1
ATOM 1869 C C . LYS A 1 220 ? -35.621 -2.823 66.467 1.00 90.25 220 LYS A C 1
ATOM 1871 O O . LYS A 1 220 ? -35.909 -2.923 67.658 1.00 90.25 220 LYS A O 1
ATOM 1876 N N . LEU A 1 221 ? -36.040 -3.698 65.552 1.00 85.00 221 LEU A N 1
ATOM 1877 C CA . LEU A 1 221 ? -36.887 -4.850 65.870 1.00 85.00 221 LEU A CA 1
ATOM 1878 C C . LEU A 1 221 ? -36.213 -5.797 66.864 1.00 85.00 221 LEU A C 1
ATOM 1880 O O . LEU A 1 221 ? -36.864 -6.256 67.800 1.00 85.00 221 LEU A O 1
ATOM 1884 N N . GLN A 1 222 ? -34.909 -6.038 66.713 1.00 88.00 222 GLN A N 1
ATOM 1885 C CA . GLN A 1 222 ? -34.141 -6.852 67.651 1.00 88.00 222 GLN A CA 1
ATOM 1886 C C . GLN A 1 222 ? -34.161 -6.248 69.062 1.00 88.00 222 GLN A C 1
ATOM 1888 O O . GLN A 1 222 ? -34.441 -6.954 70.029 1.00 88.00 222 GLN A O 1
ATOM 1893 N N . ARG A 1 223 ? -33.955 -4.928 69.186 1.00 85.62 223 ARG A N 1
ATOM 1894 C CA . ARG A 1 223 ? -34.044 -4.225 70.478 1.00 85.62 223 ARG A CA 1
ATOM 1895 C C . ARG A 1 223 ? -35.434 -4.341 71.103 1.00 85.62 223 ARG A C 1
ATOM 1897 O O . ARG A 1 223 ? -35.534 -4.602 72.298 1.00 85.62 223 ARG A O 1
ATOM 1904 N N . LEU A 1 224 ? -36.492 -4.179 70.306 1.00 81.69 224 LEU A N 1
ATOM 1905 C CA . LEU A 1 224 ? -37.875 -4.327 70.773 1.00 81.69 224 LEU A CA 1
ATOM 1906 C C . LEU A 1 224 ? -38.173 -5.758 71.232 1.00 81.69 224 LEU A C 1
ATOM 1908 O O . LEU A 1 224 ? -38.828 -5.960 72.253 1.00 81.69 224 LEU A O 1
ATOM 1912 N N . TYR A 1 225 ? -37.679 -6.761 70.508 1.00 84.31 225 TYR A N 1
ATOM 1913 C CA . TYR A 1 225 ? -37.810 -8.161 70.898 1.00 84.31 225 TYR A CA 1
ATOM 1914 C C . TYR A 1 225 ? -37.100 -8.452 72.226 1.00 84.31 225 TYR A C 1
ATOM 1916 O O . TYR A 1 225 ? -37.695 -9.054 73.123 1.00 84.31 225 TYR A O 1
ATOM 1924 N N . ASP A 1 226 ? -35.860 -7.984 72.388 1.00 84.19 226 ASP A N 1
ATOM 1925 C CA . ASP A 1 226 ? -35.088 -8.171 73.618 1.00 84.19 226 ASP A CA 1
ATOM 1926 C C . ASP A 1 226 ? -35.735 -7.450 74.816 1.00 84.19 226 ASP A C 1
ATOM 1928 O O . ASP A 1 226 ? -35.821 -8.020 75.909 1.00 84.19 226 ASP A O 1
ATOM 1932 N N . ALA A 1 227 ? -36.282 -6.247 74.601 1.00 76.44 227 ALA A N 1
ATOM 1933 C CA . ALA A 1 227 ? -37.073 -5.520 75.595 1.00 76.44 227 ALA A CA 1
ATOM 1934 C C . ALA A 1 227 ? -38.339 -6.296 76.000 1.00 76.44 227 ALA A C 1
ATOM 1936 O O . ALA A 1 227 ? -38.567 -6.538 77.189 1.00 76.44 227 ALA A O 1
ATOM 1937 N N . ASN A 1 228 ? -39.119 -6.778 75.028 1.00 71.75 228 ASN A N 1
ATOM 1938 C CA . ASN A 1 228 ? -40.316 -7.583 75.288 1.00 71.75 228 ASN A CA 1
ATOM 1939 C C . ASN A 1 228 ? -39.989 -8.872 76.051 1.00 71.75 228 ASN A C 1
ATOM 1941 O O . ASN A 1 228 ? -40.678 -9.227 77.009 1.00 71.75 228 ASN A O 1
ATOM 1945 N N . LYS A 1 229 ? -38.902 -9.555 75.686 1.00 82.44 229 LYS A N 1
ATOM 1946 C CA . LYS A 1 229 ? -38.429 -10.754 76.386 1.00 82.44 229 LYS A CA 1
ATOM 1947 C C . LYS A 1 229 ? -38.076 -10.463 77.847 1.00 82.44 229 LYS A C 1
ATOM 1949 O O . LYS A 1 229 ? -38.386 -11.274 78.722 1.00 82.44 229 LYS A O 1
ATOM 1954 N N . ALA A 1 230 ? -37.457 -9.316 78.132 1.00 75.50 230 ALA A N 1
ATOM 1955 C CA . ALA A 1 230 ? -37.164 -8.889 79.500 1.00 75.50 230 ALA A CA 1
ATOM 1956 C C . ALA A 1 230 ? -38.444 -8.591 80.303 1.00 75.50 230 ALA A C 1
ATOM 1958 O O . ALA A 1 230 ? -38.531 -8.966 81.474 1.00 75.50 230 ALA A O 1
ATOM 1959 N N . VAL A 1 231 ? -39.453 -7.974 79.677 1.00 72.50 231 VAL A N 1
ATOM 1960 C CA . VAL A 1 231 ? -40.768 -7.737 80.297 1.00 72.50 231 VAL A CA 1
ATOM 1961 C C . VAL A 1 231 ? -41.463 -9.054 80.642 1.00 72.50 231 VAL A C 1
ATOM 1963 O O . VAL A 1 231 ? -41.967 -9.191 81.755 1.00 72.50 231 VAL A O 1
ATOM 1966 N N . ILE A 1 232 ? -41.463 -10.033 79.730 1.00 67.06 232 ILE A N 1
ATOM 1967 C CA . ILE A 1 232 ? -42.069 -11.354 79.968 1.00 67.06 232 ILE A CA 1
ATOM 1968 C C . ILE A 1 232 ? -41.390 -12.054 81.150 1.00 67.06 232 ILE A C 1
ATOM 1970 O O . ILE A 1 232 ? -42.081 -12.465 82.075 1.00 67.06 232 ILE A O 1
ATOM 1974 N N . ARG A 1 233 ? -40.051 -12.084 81.204 1.00 72.81 233 ARG A N 1
ATOM 1975 C CA . ARG A 1 233 ? -39.319 -12.677 82.342 1.00 72.81 233 ARG A CA 1
ATOM 1976 C C . ARG A 1 233 ? -39.695 -12.049 83.682 1.00 72.81 233 ARG A C 1
ATOM 1978 O O . ARG A 1 233 ? -39.972 -12.767 84.636 1.00 72.81 233 ARG A O 1
ATOM 1985 N N . LYS A 1 234 ? -39.762 -10.714 83.747 1.00 73.44 234 LYS A N 1
ATOM 1986 C CA . LYS A 1 234 ? -40.192 -10.007 84.964 1.00 73.44 234 LYS A CA 1
ATOM 1987 C C . LYS A 1 234 ? -41.636 -10.340 85.346 1.00 73.44 234 LYS A C 1
ATOM 1989 O O . LYS A 1 234 ? -41.950 -10.381 86.534 1.00 73.44 234 LYS A O 1
ATOM 1994 N N . LYS A 1 235 ? -42.526 -10.542 84.366 1.00 66.94 235 LYS A N 1
ATOM 1995 C CA . LYS A 1 235 ? -43.906 -10.981 84.621 1.00 66.94 235 LYS A CA 1
ATOM 1996 C C . LYS A 1 235 ? -43.940 -12.402 85.179 1.00 66.94 235 LYS A C 1
ATOM 1998 O O . LYS A 1 235 ? -44.636 -12.615 86.166 1.00 66.94 235 LYS A O 1
ATOM 2003 N N . ASP A 1 236 ? -43.167 -13.324 84.610 1.00 67.75 236 ASP A N 1
ATOM 2004 C CA . ASP A 1 236 ? -43.095 -14.713 85.073 1.00 67.75 236 ASP A CA 1
ATOM 2005 C C . ASP A 1 236 ? -42.566 -14.795 86.511 1.00 67.75 236 ASP A C 1
ATOM 2007 O O . ASP A 1 236 ? -43.209 -15.395 87.368 1.00 67.75 236 ASP A O 1
ATOM 2011 N N . GLU A 1 237 ? -41.449 -14.123 86.817 1.00 71.31 237 GLU A N 1
ATOM 2012 C CA . GLU A 1 237 ? -40.890 -14.044 88.178 1.00 71.31 237 GLU A CA 1
ATOM 2013 C C . GLU A 1 237 ? -41.931 -13.547 89.189 1.00 71.31 237 GLU A C 1
ATOM 2015 O O . GLU A 1 237 ? -42.100 -14.124 90.264 1.00 71.31 237 GLU A O 1
ATOM 2020 N N . ARG A 1 238 ? -42.685 -12.505 88.822 1.00 63.53 238 ARG A N 1
ATOM 2021 C CA . ARG A 1 238 ? -43.731 -11.945 89.683 1.00 63.53 238 ARG A CA 1
ATOM 2022 C C . ARG A 1 238 ? -44.944 -12.857 89.819 1.00 63.53 238 ARG A C 1
ATOM 2024 O O . ARG A 1 238 ? -45.523 -12.909 90.898 1.00 63.53 238 ARG A O 1
ATOM 2031 N N . TYR A 1 239 ? -45.315 -13.591 88.774 1.00 63.09 239 TYR A N 1
ATOM 2032 C CA . TYR A 1 239 ? -46.370 -14.599 88.851 1.00 63.09 239 TYR A CA 1
ATOM 2033 C C . TYR A 1 239 ? -45.993 -15.715 89.834 1.00 63.09 239 TYR A C 1
ATOM 2035 O O . TYR A 1 239 ? -46.803 -16.078 90.685 1.00 63.09 239 TYR A O 1
ATOM 2043 N N . TYR A 1 240 ? -44.743 -16.189 89.804 1.00 63.47 240 TYR A N 1
ATOM 2044 C CA . TYR A 1 240 ? -44.249 -17.152 90.793 1.00 63.47 240 TYR A CA 1
ATOM 2045 C C . TYR A 1 240 ? -44.222 -16.578 92.216 1.00 63.47 240 TYR A C 1
ATOM 2047 O O . TYR A 1 240 ? -44.610 -17.274 93.154 1.00 63.47 240 TYR A O 1
ATOM 2055 N N . MET A 1 241 ? -43.833 -15.309 92.397 1.00 64.94 241 MET A N 1
ATOM 2056 C CA . MET A 1 241 ? -43.932 -14.641 93.704 1.00 64.94 241 MET A CA 1
ATOM 2057 C C . MET A 1 241 ? -45.380 -14.578 94.205 1.00 64.94 241 MET A C 1
ATOM 2059 O O . MET A 1 241 ? -45.640 -14.895 95.363 1.00 64.94 241 MET A O 1
ATOM 2063 N N . PHE A 1 242 ? -46.323 -14.221 93.332 1.00 63.38 242 PHE A N 1
ATOM 2064 C CA . PHE A 1 242 ? -47.745 -14.184 93.663 1.00 63.38 242 PHE A CA 1
ATOM 2065 C C . PHE A 1 242 ? -48.272 -15.565 94.071 1.00 63.38 242 PHE A C 1
ATOM 2067 O O . PHE A 1 242 ? -48.910 -15.686 95.114 1.00 63.38 242 PHE A O 1
ATOM 2074 N N . LEU A 1 243 ? -47.965 -16.618 93.304 1.00 58.16 243 LEU A N 1
ATOM 2075 C CA . LEU A 1 243 ? -48.364 -17.988 93.643 1.00 58.16 243 LEU A CA 1
ATOM 2076 C C . LEU A 1 243 ? -47.785 -18.446 94.989 1.00 58.16 243 LEU A C 1
ATOM 2078 O O . LEU A 1 243 ? -48.492 -19.076 95.775 1.00 58.16 243 LEU A O 1
ATOM 2082 N N . ASN A 1 244 ? -46.530 -18.099 95.282 1.00 65.38 244 ASN A N 1
ATOM 2083 C CA . ASN A 1 244 ? -45.911 -18.407 96.570 1.00 65.38 244 ASN A CA 1
ATOM 2084 C C . ASN A 1 244 ? -46.618 -17.682 97.723 1.00 65.38 244 ASN A C 1
ATOM 2086 O O . ASN A 1 244 ? -46.966 -18.328 98.713 1.00 65.38 244 ASN A O 1
ATOM 2090 N N . ASN A 1 245 ? -46.901 -16.385 97.581 1.00 67.38 245 ASN A N 1
ATOM 2091 C CA . ASN A 1 245 ? -47.639 -15.617 98.589 1.00 67.38 245 ASN A CA 1
ATOM 2092 C C . ASN A 1 245 ? -49.045 -16.185 98.810 1.00 67.38 245 ASN A C 1
ATOM 2094 O O . ASN A 1 245 ? -49.460 -16.387 99.949 1.00 67.38 245 ASN A O 1
ATOM 2098 N N . LEU A 1 246 ? -49.745 -16.531 97.729 1.00 61.53 246 LEU A N 1
ATOM 2099 C CA . LEU A 1 246 ? -51.067 -17.145 97.780 1.00 61.53 246 LEU A CA 1
ATOM 2100 C C . LEU A 1 246 ? -51.039 -18.501 98.493 1.00 61.53 246 LEU A C 1
ATOM 2102 O O . LEU A 1 246 ? -51.905 -18.778 99.317 1.00 61.53 246 LEU A O 1
ATOM 2106 N N . SER A 1 247 ? -50.027 -19.330 98.226 1.00 61.16 247 SER A N 1
ATOM 2107 C CA . SER A 1 247 ? -49.847 -20.609 98.921 1.00 61.16 247 SER A CA 1
ATOM 2108 C C . SER A 1 247 ? -49.602 -20.420 100.422 1.00 61.16 247 SER A C 1
ATOM 2110 O O . SER A 1 247 ? -50.195 -21.127 101.236 1.00 61.16 247 SER A O 1
ATOM 2112 N N . ALA A 1 248 ? -48.797 -19.421 100.800 1.00 65.19 248 ALA A N 1
ATOM 2113 C CA . ALA A 1 248 ? -48.533 -19.079 102.192 1.00 65.19 248 ALA A CA 1
ATOM 2114 C C . ALA A 1 248 ? -49.792 -18.549 102.893 1.00 65.19 248 ALA A C 1
ATOM 2116 O O . ALA A 1 248 ? -50.031 -18.860 104.059 1.00 65.19 248 ALA A O 1
ATOM 2117 N N . LEU A 1 249 ? -50.621 -17.785 102.179 1.00 61.56 249 LEU A N 1
ATOM 2118 C CA . LEU A 1 249 ? -51.896 -17.284 102.680 1.00 61.56 249 LEU A CA 1
ATOM 2119 C C . LEU A 1 249 ? -52.911 -18.423 102.861 1.00 61.56 249 LEU A C 1
ATOM 2121 O O . LEU A 1 249 ? -53.538 -18.512 103.910 1.00 61.56 249 LEU A O 1
ATOM 2125 N N . LEU A 1 250 ? -53.011 -19.348 101.902 1.00 56.09 250 LEU A N 1
ATOM 2126 C CA . LEU A 1 250 ? -53.848 -20.550 102.016 1.00 56.09 250 LEU A CA 1
ATOM 2127 C C . LEU A 1 250 ? -53.423 -21.453 103.183 1.00 56.09 250 LEU A C 1
ATOM 2129 O O . LEU A 1 250 ? -54.282 -21.996 103.873 1.00 56.09 250 LEU A O 1
ATOM 2133 N N . LEU A 1 251 ? -52.117 -21.582 103.437 1.00 62.19 251 LEU A N 1
ATOM 2134 C CA . LEU A 1 251 ? -51.589 -22.272 104.618 1.00 62.19 251 LEU A CA 1
ATOM 2135 C C . LEU A 1 251 ? -52.030 -21.589 105.917 1.00 62.19 251 LEU A C 1
ATOM 2137 O O . LEU A 1 251 ? -52.530 -22.270 106.803 1.00 62.19 251 LEU A O 1
ATOM 2141 N N . LYS A 1 252 ? -51.932 -20.256 106.004 1.00 62.78 252 LYS A N 1
ATOM 2142 C CA . LYS A 1 252 ? -52.415 -19.494 107.171 1.00 62.78 252 LYS A CA 1
ATOM 2143 C C . LYS A 1 252 ? -53.925 -19.619 107.380 1.00 62.78 252 LYS A C 1
ATOM 2145 O O . LYS A 1 252 ? -54.372 -19.670 108.516 1.00 62.78 252 LYS A O 1
ATOM 2150 N N . LEU A 1 253 ? -54.708 -19.672 106.302 1.00 52.53 253 LEU A N 1
ATOM 2151 C CA . LEU A 1 253 ? -56.164 -19.836 106.364 1.00 52.53 253 LEU A CA 1
ATOM 2152 C C . LEU A 1 253 ? -56.588 -21.242 106.814 1.00 52.53 253 LEU A C 1
ATOM 2154 O O . LEU A 1 253 ? -57.676 -21.396 107.357 1.00 52.53 253 LEU A O 1
ATOM 2158 N N . LYS A 1 254 ? -55.742 -22.260 106.609 1.00 56.66 254 LYS A N 1
ATOM 2159 C CA . LYS A 1 254 ? -55.998 -23.639 107.050 1.00 56.66 254 LYS A CA 1
ATOM 2160 C C . LYS A 1 254 ? -55.978 -23.788 108.578 1.00 56.66 254 LYS A C 1
ATOM 2162 O O . LYS A 1 254 ? -56.628 -24.693 109.089 1.00 56.66 254 LYS A O 1
ATOM 2167 N N . ASP A 1 255 ? -55.280 -22.894 109.276 1.00 55.88 255 ASP A N 1
ATOM 2168 C CA . ASP A 1 255 ? -55.161 -22.887 110.740 1.00 55.88 255 ASP A CA 1
ATOM 2169 C C . ASP A 1 255 ? -56.241 -22.025 111.433 1.00 55.88 255 ASP A C 1
ATOM 2171 O O . ASP A 1 255 ? -56.201 -21.839 112.649 1.00 55.88 255 ASP A O 1
ATOM 2175 N N . ILE A 1 256 ? -57.211 -21.482 110.683 1.00 55.22 256 ILE A N 1
ATOM 2176 C CA . ILE A 1 256 ? -58.312 -20.677 111.231 1.00 55.22 256 ILE A CA 1
ATOM 2177 C C . ILE A 1 256 ? -59.557 -21.559 111.387 1.00 55.22 256 ILE A C 1
ATOM 2179 O O . ILE A 1 256 ? -60.280 -21.817 110.423 1.00 55.22 256 ILE A O 1
ATOM 2183 N N . ASP A 1 257 ? -59.834 -21.987 112.619 1.00 48.78 257 ASP A N 1
ATOM 2184 C CA . ASP A 1 257 ? -61.083 -22.663 112.973 1.00 48.78 257 ASP A CA 1
ATOM 2185 C C . ASP A 1 257 ? -62.269 -21.681 112.914 1.00 48.78 257 ASP A C 1
ATOM 2187 O O . ASP A 1 257 ? -62.384 -20.749 113.703 1.00 48.78 257 ASP A O 1
ATOM 2191 N N . SER A 1 258 ? -63.142 -21.926 111.934 1.00 52.84 258 SER A N 1
A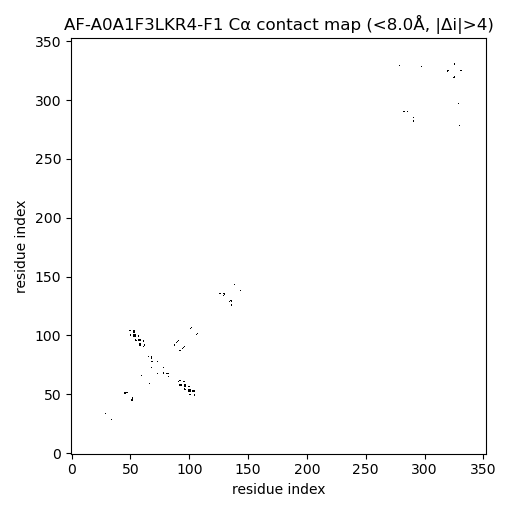TOM 2192 C CA . SER A 1 258 ? -64.510 -21.428 111.734 1.00 52.84 258 SER A CA 1
ATOM 2193 C C . SER A 1 258 ? -64.829 -19.951 112.059 1.00 52.84 258 SER A C 1
ATOM 2195 O O . SER A 1 258 ? -64.983 -19.550 113.207 1.00 52.84 258 SER A O 1
ATOM 2197 N N . VAL A 1 259 ? -65.183 -19.226 110.988 1.00 49.94 259 VAL A N 1
ATOM 2198 C CA . VAL A 1 259 ? -65.951 -17.963 110.958 1.00 49.94 259 VAL A CA 1
ATOM 2199 C C . VAL A 1 259 ? -65.176 -16.696 111.338 1.00 49.94 259 VAL A C 1
ATOM 2201 O O . VAL A 1 259 ? -65.453 -16.063 112.349 1.00 49.94 259 VAL A O 1
ATOM 2204 N N . ASP A 1 260 ? -64.338 -16.210 110.419 1.00 51.78 260 ASP A N 1
ATOM 2205 C CA . ASP A 1 260 ? -64.217 -14.758 110.238 1.00 51.78 260 ASP A CA 1
ATOM 2206 C C . ASP A 1 260 ? -64.076 -14.368 108.757 1.00 51.78 260 ASP A C 1
ATOM 2208 O O . ASP A 1 260 ? -63.004 -14.098 108.215 1.00 51.78 260 ASP A O 1
ATOM 2212 N N . PHE A 1 261 ? -65.215 -14.383 108.062 1.00 47.19 261 PHE A N 1
ATOM 2213 C CA . PHE A 1 261 ? -65.321 -14.009 106.649 1.00 47.19 261 PHE A CA 1
ATOM 2214 C C . PHE A 1 261 ? -64.956 -12.534 106.397 1.00 47.19 261 PHE A C 1
ATOM 2216 O O . PHE A 1 261 ? -64.643 -12.171 105.264 1.00 47.19 261 PHE A O 1
ATOM 2223 N N . ILE A 1 262 ? -65.005 -11.682 107.428 1.00 49.34 262 ILE A N 1
ATOM 2224 C CA . ILE A 1 262 ? -64.718 -10.246 107.321 1.00 49.34 262 ILE A CA 1
ATOM 2225 C C . ILE A 1 262 ? -63.202 -10.025 107.265 1.00 49.34 262 ILE A C 1
ATOM 2227 O O . ILE A 1 262 ? -62.733 -9.328 106.364 1.00 49.34 262 ILE A O 1
ATOM 2231 N N . GLY A 1 263 ? -62.433 -10.704 108.125 1.00 53.12 263 GLY A N 1
ATOM 2232 C CA . GLY A 1 263 ? -60.966 -10.646 108.111 1.00 53.12 263 GLY A CA 1
ATOM 2233 C C . GLY A 1 263 ? -60.347 -11.168 106.809 1.00 53.12 263 GLY A C 1
ATOM 2234 O O . GLY A 1 263 ? -59.413 -10.568 106.278 1.00 53.12 263 GLY A O 1
ATOM 2235 N N . ILE A 1 264 ? -60.915 -12.231 106.227 1.00 49.34 264 ILE A N 1
ATOM 2236 C CA . ILE A 1 264 ? -60.472 -12.770 104.927 1.00 49.34 264 ILE A CA 1
ATOM 2237 C C . ILE A 1 264 ? -60.732 -11.766 103.794 1.00 49.34 264 ILE A C 1
ATOM 2239 O O . ILE A 1 264 ? -59.904 -11.612 102.897 1.00 49.34 264 ILE A O 1
ATOM 2243 N N . ASN A 1 265 ? -61.862 -11.058 103.834 1.00 47.66 265 ASN A N 1
ATOM 2244 C CA . ASN A 1 265 ? -62.227 -10.097 102.796 1.00 47.66 265 ASN A CA 1
ATOM 2245 C C . ASN A 1 265 ? -61.390 -8.807 102.882 1.00 47.66 265 ASN A C 1
ATOM 2247 O O . ASN A 1 265 ? -61.034 -8.249 101.847 1.00 47.66 265 ASN A O 1
ATOM 2251 N N . GLU A 1 266 ? -61.028 -8.353 104.088 1.00 53.28 266 GLU A N 1
ATOM 2252 C CA . GLU A 1 266 ? -60.087 -7.237 104.266 1.00 53.28 266 GLU A CA 1
ATOM 2253 C C . GLU A 1 266 ? -58.659 -7.604 103.855 1.00 53.28 266 GLU A C 1
ATOM 2255 O O . GLU A 1 266 ? -58.030 -6.828 103.137 1.00 53.28 266 GLU A O 1
ATOM 2260 N N . LEU A 1 267 ? -58.171 -8.797 104.214 1.00 50.69 267 LEU A N 1
ATOM 2261 C CA . LEU A 1 267 ? -56.853 -9.278 103.785 1.00 50.69 267 LEU A CA 1
ATOM 2262 C C . LEU A 1 267 ? -56.761 -9.386 102.261 1.00 50.69 267 LEU A C 1
ATOM 2264 O O . LEU A 1 267 ? -55.828 -8.856 101.660 1.00 50.69 267 LEU A O 1
ATOM 2268 N N . LEU A 1 268 ? -57.765 -9.993 101.620 1.00 49.34 268 LEU A N 1
ATOM 2269 C CA . LEU A 1 268 ? -57.824 -10.065 100.161 1.00 49.34 268 LEU A CA 1
ATOM 2270 C C . LEU A 1 268 ? -57.891 -8.675 99.531 1.00 49.34 268 LEU A C 1
ATOM 2272 O O . LEU A 1 268 ? -57.256 -8.457 98.506 1.00 49.34 268 LEU A O 1
ATOM 2276 N N . LYS A 1 269 ? -58.623 -7.728 100.127 1.00 53.19 269 LYS A N 1
ATOM 2277 C CA . LYS A 1 269 ? -58.727 -6.358 99.615 1.00 53.19 269 LYS A CA 1
ATOM 2278 C C . LYS A 1 269 ? -57.401 -5.599 99.707 1.00 53.19 269 LYS A C 1
ATOM 2280 O O . LYS A 1 269 ? -57.036 -4.954 98.730 1.00 53.19 269 LYS A O 1
ATOM 2285 N N . ILE A 1 270 ? -56.677 -5.705 100.823 1.00 55.69 270 ILE A N 1
ATOM 2286 C CA . ILE A 1 270 ? -55.361 -5.068 101.006 1.00 55.69 270 ILE A CA 1
ATOM 2287 C C . ILE A 1 270 ? -54.365 -5.622 99.985 1.00 55.69 270 ILE A C 1
ATOM 2289 O O . ILE A 1 270 ? -53.733 -4.857 99.258 1.00 55.69 270 ILE A O 1
ATOM 2293 N N . GLU A 1 271 ? -54.296 -6.946 99.852 1.00 52.12 271 GLU A N 1
ATOM 2294 C CA . GLU A 1 271 ? -53.397 -7.588 98.891 1.00 52.12 271 GLU A CA 1
ATOM 2295 C C . GLU A 1 271 ? -53.803 -7.251 97.440 1.00 52.12 271 GLU A C 1
ATOM 2297 O O . GLU A 1 271 ? -52.953 -7.080 96.562 1.00 52.12 271 GLU A O 1
ATOM 2302 N N . PHE A 1 272 ? -55.105 -7.083 97.167 1.00 50.62 272 PHE A N 1
ATOM 2303 C CA . PHE A 1 272 ? -55.602 -6.619 95.869 1.00 50.62 272 PHE A CA 1
ATOM 2304 C C . PHE A 1 272 ? -55.213 -5.177 95.553 1.00 50.62 272 PHE A C 1
ATOM 2306 O O . PHE A 1 272 ? -54.817 -4.883 94.422 1.00 50.62 272 PHE A O 1
ATOM 2313 N N . GLU A 1 273 ? -55.337 -4.275 96.519 1.00 53.38 273 GLU A N 1
ATOM 2314 C CA . GLU A 1 273 ? -55.011 -2.861 96.351 1.00 53.38 273 GLU A CA 1
ATOM 2315 C C . GLU A 1 273 ? -53.498 -2.649 96.192 1.00 53.38 273 GLU A C 1
ATOM 2317 O O . GLU A 1 273 ? -53.095 -1.884 95.310 1.00 53.38 273 GLU A O 1
ATOM 2322 N N . GLU A 1 274 ? -52.657 -3.397 96.917 1.00 53.25 274 GLU A N 1
ATOM 2323 C CA . GLU A 1 274 ? -51.202 -3.399 96.701 1.00 53.25 274 GLU A CA 1
ATOM 2324 C C . GLU A 1 274 ? -50.836 -3.894 95.297 1.00 53.25 274 GLU A C 1
ATOM 2326 O O . GLU A 1 274 ? -50.068 -3.242 94.581 1.00 53.25 274 GLU A O 1
ATOM 2331 N N . ASN A 1 275 ? -51.440 -4.994 94.842 1.00 48.50 275 ASN A N 1
ATOM 2332 C CA . ASN A 1 275 ? -51.183 -5.517 93.501 1.00 48.50 275 ASN A CA 1
ATOM 2333 C C . ASN A 1 275 ? -51.649 -4.549 92.394 1.00 48.50 275 ASN A C 1
ATOM 2335 O O . ASN A 1 275 ? -50.955 -4.384 91.387 1.00 48.50 275 ASN A O 1
ATOM 2339 N N . ILE A 1 276 ? -52.773 -3.842 92.578 1.00 50.47 276 ILE A N 1
ATOM 2340 C CA . ILE A 1 276 ? -53.235 -2.792 91.649 1.00 50.47 276 ILE A CA 1
ATOM 2341 C C . ILE A 1 276 ? -52.281 -1.587 91.652 1.00 50.47 276 ILE A C 1
ATOM 2343 O O . ILE A 1 276 ? -51.950 -1.070 90.579 1.00 50.47 276 ILE A O 1
ATOM 2347 N N . GLY A 1 277 ? -51.804 -1.158 92.824 1.00 54.66 277 GLY A N 1
ATOM 2348 C CA . GLY A 1 277 ? -50.829 -0.073 92.953 1.00 54.66 277 GLY A CA 1
ATOM 2349 C C . GLY A 1 277 ? -49.526 -0.381 92.212 1.00 54.66 277 GLY A C 1
ATOM 2350 O O . GLY A 1 277 ? -49.028 0.445 91.444 1.00 54.66 277 GLY A O 1
ATOM 2351 N N . ILE A 1 278 ? -49.025 -1.608 92.332 1.00 48.50 278 ILE A N 1
ATOM 2352 C CA . ILE A 1 278 ? -47.790 -2.049 91.672 1.00 48.50 278 ILE A CA 1
ATOM 2353 C C . ILE A 1 278 ? -47.959 -2.137 90.147 1.00 48.50 278 ILE A C 1
ATOM 2355 O O . ILE A 1 278 ? -47.051 -1.764 89.401 1.00 48.50 278 ILE A O 1
ATOM 2359 N N . LEU A 1 279 ? -49.121 -2.576 89.653 1.00 45.22 279 LEU A N 1
ATOM 2360 C CA . LEU A 1 279 ? -49.406 -2.606 88.212 1.00 45.22 279 LEU A CA 1
ATOM 2361 C C . LEU A 1 279 ? -49.436 -1.206 87.599 1.00 45.22 279 LEU A C 1
ATOM 2363 O O . LEU A 1 279 ? -48.918 -1.017 86.499 1.00 45.22 279 LEU A O 1
ATOM 2367 N N . SER A 1 280 ? -49.966 -0.223 88.329 1.00 53.47 280 SER A N 1
ATOM 2368 C CA . SER A 1 280 ? -49.943 1.175 87.892 1.00 53.47 280 SER A CA 1
ATOM 2369 C C . SER A 1 280 ? -48.515 1.739 87.814 1.00 53.47 280 SER A C 1
ATOM 2371 O O . SER A 1 280 ? -48.185 2.470 86.883 1.00 53.47 280 SER A O 1
ATOM 2373 N N . GLN A 1 281 ? -47.617 1.338 88.724 1.00 53.34 281 GLN A N 1
ATOM 2374 C CA . GLN A 1 281 ? -46.206 1.739 88.673 1.00 53.34 281 GLN A CA 1
ATOM 2375 C C . GLN A 1 281 ? -45.468 1.136 87.476 1.00 53.34 281 GLN A C 1
ATOM 2377 O O . GLN A 1 281 ? -44.661 1.820 86.852 1.00 53.34 281 GLN A O 1
ATOM 2382 N N . VAL A 1 282 ? -45.749 -0.122 87.134 1.00 47.28 282 VAL A N 1
ATOM 2383 C CA . VAL A 1 282 ? -45.162 -0.773 85.954 1.00 47.28 282 VAL A CA 1
ATOM 2384 C C . VAL A 1 282 ? -45.664 -0.115 84.668 1.00 47.28 282 VAL A C 1
ATOM 2386 O O . VAL A 1 282 ? -44.873 0.112 83.760 1.00 47.28 282 VAL A O 1
ATOM 2389 N N . GLU A 1 283 ? -46.944 0.256 84.601 1.00 47.97 283 GLU A N 1
ATOM 2390 C CA . GLU A 1 283 ? -47.518 0.979 83.458 1.00 47.97 283 GLU A CA 1
ATOM 2391 C C . GLU A 1 283 ? -46.874 2.363 83.251 1.00 47.97 283 GLU A C 1
ATOM 2393 O O . GLU A 1 283 ? -46.610 2.773 82.118 1.00 47.97 283 GLU A O 1
ATOM 2398 N N . ASN A 1 284 ? -46.521 3.037 84.348 1.00 53.62 284 ASN A N 1
ATOM 2399 C CA . ASN A 1 284 ? -45.835 4.330 84.337 1.00 53.62 284 ASN A CA 1
ATOM 2400 C C . ASN A 1 284 ? -44.340 4.248 83.976 1.00 53.62 284 ASN A C 1
ATOM 2402 O O . ASN A 1 284 ? -43.748 5.267 83.627 1.00 53.62 284 ASN A O 1
ATOM 2406 N N . GLN A 1 285 ? -43.724 3.064 84.046 1.00 47.62 285 GLN A N 1
ATOM 2407 C CA . GLN A 1 285 ? -42.329 2.839 83.635 1.00 47.62 285 GLN A CA 1
ATOM 2408 C C . GLN A 1 285 ? -42.182 2.511 82.143 1.00 47.62 285 GLN A C 1
ATOM 2410 O O . GLN A 1 285 ? -41.062 2.477 81.638 1.00 47.62 285 GLN A O 1
ATOM 2415 N N . LEU A 1 286 ? -43.293 2.276 81.442 1.00 45.53 286 LEU A N 1
ATOM 2416 C CA . LEU A 1 286 ? -43.306 2.041 80.002 1.00 45.53 286 LEU A CA 1
ATOM 2417 C C . LEU A 1 286 ? -43.228 3.374 79.254 1.00 45.53 286 LEU A C 1
ATOM 2419 O O . LEU A 1 286 ? -43.895 4.351 79.619 1.00 45.53 286 LEU A O 1
ATOM 2423 N N . THR A 1 287 ? -42.446 3.408 78.179 1.00 51.09 287 THR A N 1
ATOM 2424 C CA . THR A 1 287 ? -42.426 4.532 77.236 1.00 51.09 287 THR A CA 1
ATOM 2425 C C . THR A 1 287 ? -43.777 4.661 76.522 1.00 51.09 287 THR A C 1
ATOM 2427 O O . THR A 1 287 ? -44.577 3.724 76.487 1.00 51.09 287 THR A O 1
ATOM 2430 N N . ASN A 1 288 ? -44.071 5.838 75.961 1.00 54.31 288 ASN A N 1
ATOM 2431 C CA . ASN A 1 288 ? -45.358 6.074 75.292 1.00 54.31 288 ASN A CA 1
ATOM 2432 C C . ASN A 1 288 ? -45.571 5.125 74.093 1.00 54.31 288 ASN A C 1
ATOM 2434 O O . ASN A 1 288 ? -46.676 4.626 73.915 1.00 54.31 288 ASN A O 1
ATOM 2438 N N . GLU A 1 289 ? -44.512 4.796 73.344 1.00 43.81 289 GLU A N 1
ATOM 2439 C CA . GLU A 1 289 ? -44.566 3.841 72.224 1.00 43.81 289 GLU A CA 1
ATOM 2440 C C . GLU A 1 289 ? -44.848 2.400 72.690 1.00 43.81 289 GLU A C 1
ATOM 2442 O O . GLU A 1 289 ? -45.640 1.686 72.075 1.00 43.81 289 GLU A O 1
ATOM 2447 N N . GLU A 1 290 ? -44.264 1.975 73.815 1.00 43.16 290 GLU A N 1
ATOM 2448 C CA . GLU A 1 290 ? -44.535 0.665 74.425 1.00 43.16 290 GLU A CA 1
ATOM 2449 C C . GLU A 1 290 ? -45.968 0.575 74.970 1.00 43.16 290 GLU A C 1
ATOM 2451 O O . GLU A 1 290 ? -46.614 -0.470 74.852 1.00 43.16 290 GLU A O 1
ATOM 2456 N N . ARG A 1 291 ? -46.492 1.676 75.530 1.00 50.03 291 ARG A N 1
ATOM 2457 C CA . ARG A 1 291 ? -47.892 1.781 75.968 1.00 50.03 291 ARG A CA 1
ATOM 2458 C C . ARG A 1 291 ? -48.861 1.657 74.790 1.00 50.03 291 ARG A C 1
ATOM 2460 O O . ARG A 1 291 ? -49.802 0.867 74.877 1.00 50.03 291 ARG A O 1
ATOM 2467 N N . ASP A 1 292 ? -48.603 2.354 73.687 1.00 47.44 292 ASP A N 1
ATOM 2468 C CA . ASP A 1 292 ? -49.448 2.310 72.487 1.00 47.44 292 ASP A CA 1
ATOM 2469 C C . ASP A 1 292 ? -49.413 0.933 71.803 1.00 47.44 292 ASP A C 1
ATOM 2471 O O . ASP A 1 292 ? -50.457 0.400 71.411 1.00 47.44 292 ASP A O 1
ATOM 2475 N N . PHE A 1 293 ? -48.241 0.292 71.724 1.00 42.62 293 PHE A N 1
ATOM 2476 C CA . PHE A 1 293 ? -48.117 -1.076 71.214 1.00 42.62 293 PHE A CA 1
ATOM 2477 C C . PHE A 1 293 ? -48.897 -2.081 72.072 1.00 42.62 293 PHE A C 1
ATOM 2479 O O . PHE A 1 293 ? -49.654 -2.890 71.535 1.00 42.62 293 PHE A O 1
ATOM 2486 N N . LEU A 1 294 ? -48.773 -2.016 73.403 1.00 41.97 294 LEU A N 1
ATOM 2487 C CA . LEU A 1 294 ? -49.493 -2.912 74.311 1.00 41.97 294 LEU A CA 1
ATOM 2488 C C . LEU A 1 294 ? -51.007 -2.689 74.279 1.00 41.97 294 LEU A C 1
ATOM 2490 O O . LEU A 1 294 ? -51.750 -3.663 74.396 1.00 41.97 294 LEU A O 1
ATOM 2494 N N . GLN A 1 295 ? -51.480 -1.452 74.097 1.00 50.16 295 GLN A N 1
ATOM 2495 C CA . GLN A 1 295 ? -52.906 -1.164 73.909 1.00 50.16 295 GLN A CA 1
ATOM 2496 C C . GLN A 1 295 ? -53.445 -1.745 72.593 1.00 50.16 295 GLN A C 1
ATOM 2498 O O . GLN A 1 295 ? -54.534 -2.328 72.586 1.00 50.16 295 GLN A O 1
ATOM 2503 N N . ASN A 1 296 ? -52.679 -1.646 71.503 1.00 43.12 296 ASN A N 1
ATOM 2504 C CA . ASN A 1 296 ? -53.072 -2.168 70.191 1.00 43.12 296 ASN A CA 1
ATOM 2505 C C . ASN A 1 296 ? -52.996 -3.704 70.120 1.00 43.12 296 ASN A C 1
ATOM 2507 O O . ASN A 1 296 ? -53.948 -4.340 69.671 1.00 43.12 296 ASN A O 1
ATOM 2511 N N . PHE A 1 297 ? -51.935 -4.314 70.659 1.00 38.31 297 PHE A N 1
ATOM 2512 C CA . PHE A 1 297 ? -51.763 -5.772 70.731 1.00 38.31 297 PHE A CA 1
ATOM 2513 C C . PHE A 1 297 ? -52.843 -6.451 71.591 1.00 38.31 297 PHE A C 1
ATOM 2515 O O . PHE A 1 297 ? -53.291 -7.559 71.290 1.00 38.31 297 PHE A O 1
ATOM 2522 N N . ASN A 1 298 ? -53.308 -5.781 72.653 1.00 49.12 298 ASN A N 1
ATOM 2523 C CA . ASN A 1 298 ? -54.372 -6.300 73.514 1.00 49.12 298 ASN A CA 1
ATOM 2524 C C . ASN A 1 298 ? -55.756 -6.269 72.866 1.00 49.12 298 ASN A C 1
ATOM 2526 O O . ASN A 1 298 ? -56.566 -7.146 73.153 1.00 49.12 298 ASN A O 1
ATOM 2530 N N . ARG A 1 299 ? -56.065 -5.270 72.030 1.00 42.75 299 ARG A N 1
ATOM 2531 C CA . ARG A 1 299 ? -57.409 -5.136 71.443 1.00 42.75 299 ARG A CA 1
ATOM 2532 C C . ARG A 1 299 ? -57.768 -6.305 70.525 1.00 42.75 299 ARG A C 1
ATOM 2534 O O . ARG A 1 299 ? -58.896 -6.785 70.602 1.00 42.75 299 ARG A O 1
ATOM 2541 N N . GLU A 1 300 ? -56.828 -6.786 69.713 1.00 40.28 300 GLU A N 1
ATOM 2542 C CA . GLU A 1 300 ? -57.073 -7.905 68.789 1.00 40.28 300 GLU A CA 1
ATOM 2543 C C . GLU A 1 300 ? -56.999 -9.281 69.479 1.00 40.28 300 GLU A C 1
ATOM 2545 O O . GLU A 1 300 ? -57.818 -10.164 69.207 1.00 40.28 300 GLU A O 1
ATOM 2550 N N . ASN A 1 301 ? -56.087 -9.465 70.442 1.00 42.38 301 ASN A N 1
ATOM 2551 C CA . ASN A 1 301 ? -55.912 -10.756 71.119 1.00 42.38 301 ASN A CA 1
ATOM 2552 C C . ASN A 1 301 ? -56.898 -10.993 72.274 1.00 42.38 301 ASN A C 1
ATOM 2554 O O . ASN A 1 301 ? -57.377 -12.117 72.430 1.00 42.38 301 ASN A O 1
ATOM 2558 N N . ALA A 1 302 ? -57.276 -9.968 73.051 1.00 38.72 302 ALA A N 1
ATOM 2559 C CA . ALA A 1 302 ? -58.218 -10.137 74.166 1.00 38.72 302 ALA A CA 1
ATOM 2560 C C . ALA A 1 302 ? -59.603 -10.601 73.688 1.00 38.72 302 ALA A C 1
ATOM 2562 O O . ALA A 1 302 ? -60.237 -11.416 74.353 1.00 38.72 302 ALA A O 1
ATOM 2563 N N . PHE A 1 303 ? -60.048 -10.148 72.509 1.00 40.34 303 PHE A N 1
ATOM 2564 C CA . PHE A 1 303 ? -61.302 -10.595 71.891 1.00 40.34 303 PHE A CA 1
ATOM 2565 C C . PHE A 1 303 ? -61.269 -12.073 71.481 1.00 40.34 303 PHE A C 1
ATOM 2567 O O . PHE A 1 303 ? -62.283 -12.768 71.564 1.00 40.34 303 PHE A O 1
ATOM 2574 N N . THR A 1 304 ? -60.102 -12.551 71.056 1.00 44.19 304 THR A N 1
ATOM 2575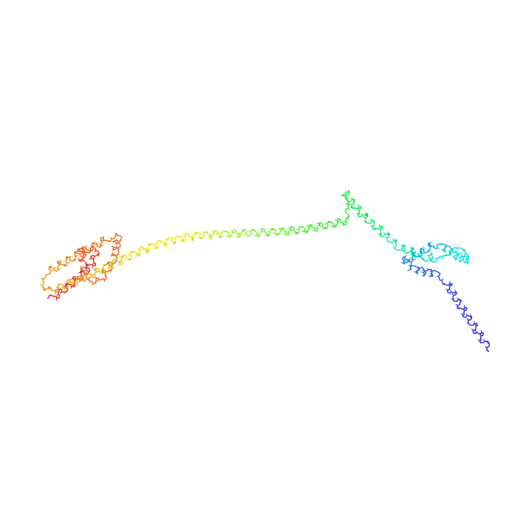 C CA . THR A 1 304 ? -59.909 -13.917 70.562 1.00 44.19 304 THR A CA 1
ATOM 2576 C C . THR A 1 304 ? -59.782 -14.910 71.722 1.00 44.19 304 THR A C 1
ATOM 2578 O O . THR A 1 304 ? -60.404 -15.970 71.691 1.00 44.19 304 THR A O 1
ATOM 2581 N N . VAL A 1 305 ? -59.079 -14.526 72.794 1.00 39.19 305 VAL A N 1
ATOM 2582 C CA . VAL A 1 305 ? -58.904 -15.344 74.009 1.00 39.19 305 VAL A CA 1
ATOM 2583 C C . VAL A 1 305 ? -60.185 -15.403 74.856 1.00 39.19 305 VAL A C 1
ATOM 2585 O O . VAL A 1 305 ? -60.596 -16.490 75.253 1.00 39.19 305 VAL A O 1
ATOM 2588 N N . LEU A 1 306 ? -60.907 -14.287 75.050 1.00 36.88 306 LEU A N 1
ATOM 2589 C CA . LEU A 1 306 ? -62.183 -14.286 75.797 1.00 36.88 306 LEU A CA 1
ATOM 2590 C C . LEU A 1 306 ? -63.257 -15.178 75.160 1.00 36.88 306 LEU A C 1
ATOM 2592 O O . LEU A 1 306 ? -64.093 -15.738 75.867 1.00 36.88 306 LEU A O 1
ATOM 2596 N N . LYS A 1 307 ? -63.241 -15.316 73.831 1.00 40.34 307 LYS A N 1
ATOM 2597 C CA . LYS A 1 307 ? -64.182 -16.164 73.089 1.00 40.34 307 LYS A CA 1
ATOM 2598 C C . LYS A 1 307 ? -63.793 -17.648 73.125 1.00 40.34 307 LYS A C 1
ATOM 2600 O O . LYS A 1 307 ? -64.664 -18.495 72.946 1.00 40.34 307 LYS A O 1
ATOM 2605 N N . ALA A 1 308 ? -62.510 -17.949 73.337 1.00 40.97 308 ALA A N 1
ATOM 2606 C CA . ALA A 1 308 ? -61.979 -19.307 73.382 1.00 40.97 308 ALA A CA 1
ATOM 2607 C C . ALA A 1 308 ? -62.062 -19.932 74.787 1.00 40.97 308 ALA A C 1
ATOM 2609 O O . ALA A 1 308 ? -62.457 -21.092 74.899 1.00 40.97 308 ALA A O 1
ATOM 2610 N N . ASP A 1 309 ? -61.769 -19.165 75.844 1.00 36.59 309 ASP A N 1
ATOM 2611 C CA . ASP A 1 309 ? -61.620 -19.714 77.202 1.00 36.59 309 ASP A CA 1
ATOM 2612 C C . ASP A 1 309 ? -62.909 -19.688 78.047 1.00 36.59 309 ASP A C 1
ATOM 2614 O O . ASP A 1 309 ? -63.099 -20.542 78.915 1.00 36.59 309 ASP A O 1
ATOM 2618 N N . LEU A 1 310 ? -63.853 -18.769 77.796 1.00 38.75 310 LEU A N 1
ATOM 2619 C CA . LEU A 1 310 ? -65.113 -18.701 78.554 1.00 38.75 310 LEU A CA 1
ATOM 2620 C C . LEU A 1 310 ? -66.239 -19.489 77.873 1.00 38.75 310 LEU A C 1
ATOM 2622 O O . LEU A 1 310 ? -67.154 -18.932 77.269 1.00 38.75 310 LEU A O 1
ATOM 2626 N N . LYS A 1 311 ? -66.223 -20.811 78.052 1.00 39.97 311 LYS A N 1
ATOM 2627 C CA . LYS A 1 311 ? -67.353 -21.717 77.764 1.00 39.97 311 LYS A CA 1
ATOM 2628 C C . LYS A 1 311 ? -68.440 -21.696 78.865 1.00 39.97 311 LYS A C 1
ATOM 2630 O O . LYS A 1 311 ? -69.016 -22.732 79.178 1.00 39.97 311 LYS A O 1
ATOM 2635 N N . TYR A 1 312 ? -68.731 -20.535 79.462 1.00 38.41 312 TYR A N 1
ATOM 2636 C CA . TYR A 1 312 ? -69.771 -20.380 80.494 1.00 38.41 312 TYR A CA 1
ATOM 2637 C C . TYR A 1 312 ? -70.738 -19.220 80.203 1.00 38.41 312 TYR A C 1
ATOM 2639 O O . TYR A 1 312 ? -70.396 -18.234 79.556 1.00 38.41 312 TYR A O 1
ATOM 2647 N N . ASP A 1 313 ? -71.972 -19.410 80.675 1.00 40.34 313 ASP A N 1
ATOM 2648 C CA . ASP A 1 313 ? -73.214 -18.706 80.341 1.00 40.34 313 ASP A CA 1
ATOM 2649 C C . ASP A 1 313 ? -73.121 -17.166 80.230 1.00 40.34 313 ASP A C 1
ATOM 2651 O O . ASP A 1 313 ? -72.670 -16.448 81.127 1.00 40.34 313 ASP A O 1
ATOM 2655 N N . SER A 1 314 ? -73.660 -16.669 79.114 1.00 46.38 314 SER A N 1
ATOM 2656 C CA . SER A 1 314 ? -73.703 -15.278 78.645 1.00 46.38 314 SER A CA 1
ATOM 2657 C C . SER A 1 314 ? -74.216 -14.2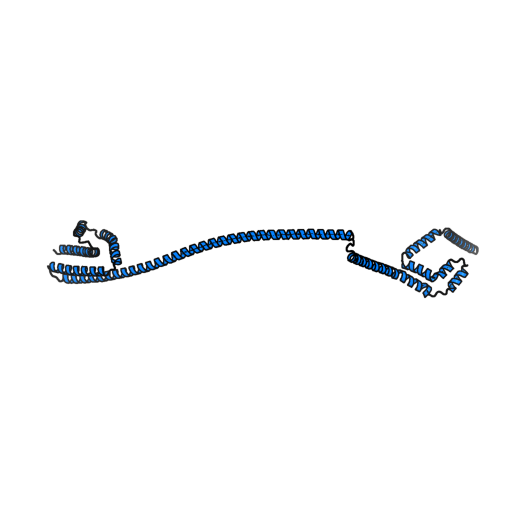39 79.655 1.00 46.38 314 SER A C 1
ATOM 2659 O O . SER A 1 314 ? -73.941 -13.047 79.502 1.00 46.38 314 SER A O 1
ATOM 2661 N N . LYS A 1 315 ? -74.946 -14.652 80.699 1.00 44.50 315 LYS A N 1
ATOM 2662 C CA . LYS A 1 315 ? -75.501 -13.748 81.721 1.00 44.50 315 LYS A CA 1
ATOM 2663 C C . LYS A 1 315 ? -74.458 -13.192 82.694 1.00 44.50 315 LYS A C 1
ATOM 2665 O O . LYS A 1 315 ? -74.575 -12.033 83.094 1.00 44.50 315 LYS A O 1
ATOM 2670 N N . ILE A 1 316 ? -73.440 -13.970 83.063 1.00 42.06 316 ILE A N 1
ATOM 2671 C CA . ILE A 1 316 ? -72.416 -13.539 84.037 1.00 42.06 316 ILE A CA 1
ATOM 2672 C C . ILE A 1 316 ? -71.452 -12.554 83.374 1.00 42.06 316 ILE A C 1
ATOM 2674 O O . ILE A 1 316 ? -71.194 -11.474 83.908 1.00 42.06 316 ILE A O 1
ATOM 2678 N N . SER A 1 317 ? -71.010 -12.882 82.161 1.00 42.72 317 SER A N 1
ATOM 2679 C CA . SER A 1 317 ? -70.157 -12.033 81.326 1.00 42.72 317 SER A CA 1
ATOM 2680 C C . SER A 1 317 ? -70.816 -10.674 81.081 1.00 42.72 317 SER A C 1
ATOM 2682 O O . SER A 1 317 ? -70.179 -9.633 81.227 1.00 42.72 317 SER A O 1
ATOM 2684 N N . LYS A 1 318 ? -72.128 -10.673 80.804 1.00 43.00 318 LYS A N 1
ATOM 2685 C CA . LYS A 1 318 ? -72.916 -9.453 80.603 1.00 43.00 318 LYS A CA 1
ATOM 2686 C C . LYS A 1 318 ? -73.058 -8.621 81.884 1.00 43.00 318 LYS A C 1
ATOM 2688 O O . LYS A 1 318 ? -72.829 -7.420 81.841 1.00 43.00 318 LYS A O 1
ATOM 2693 N N . SER A 1 319 ? -73.301 -9.245 83.041 1.00 44.03 319 SER A N 1
ATOM 2694 C CA . SER A 1 319 ? -73.363 -8.529 84.329 1.00 44.03 319 SER A CA 1
ATOM 2695 C C . SER A 1 319 ? -72.030 -7.890 84.746 1.00 44.03 319 SER A C 1
ATOM 2697 O O . SER A 1 319 ? -72.045 -6.869 85.437 1.00 44.03 319 SER A O 1
ATOM 2699 N N . LEU A 1 320 ? -70.890 -8.489 84.389 1.00 40.66 320 LEU A N 1
ATOM 2700 C CA . LEU A 1 320 ? -69.558 -7.955 84.705 1.00 40.66 320 LEU A CA 1
ATOM 2701 C C . LEU A 1 320 ? -69.194 -6.757 83.814 1.00 40.66 320 LEU A C 1
ATOM 2703 O O . LEU A 1 320 ? -68.561 -5.808 84.280 1.00 40.66 320 LEU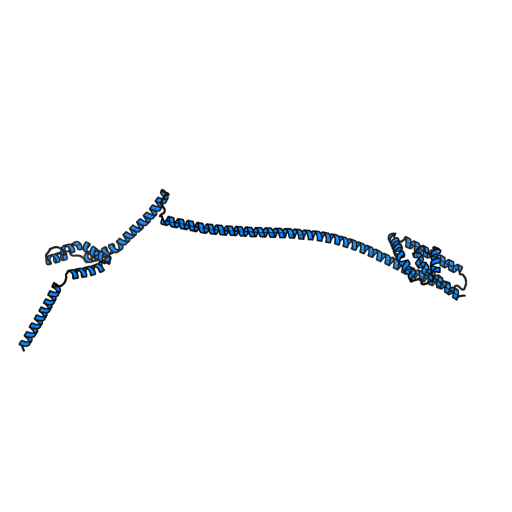 A O 1
ATOM 2707 N N . ILE A 1 321 ? -69.648 -6.774 82.558 1.00 44.38 321 ILE A N 1
ATOM 2708 C CA . ILE A 1 321 ? -69.502 -5.666 81.606 1.00 44.38 321 ILE A CA 1
ATOM 2709 C C . ILE A 1 321 ? -70.445 -4.508 81.978 1.00 44.38 321 ILE A C 1
ATOM 2711 O O . ILE A 1 321 ? -69.996 -3.364 82.070 1.00 44.38 321 ILE A O 1
ATOM 2715 N N . ASP A 1 322 ? -71.713 -4.800 82.289 1.00 41.62 322 ASP A N 1
ATOM 2716 C CA . ASP A 1 322 ? -72.737 -3.793 82.614 1.00 41.62 322 ASP A CA 1
ATOM 2717 C C . ASP A 1 322 ? -72.420 -3.018 83.910 1.00 41.62 322 ASP A C 1
ATOM 2719 O O . ASP A 1 322 ? -72.764 -1.842 84.035 1.00 41.62 322 ASP A O 1
ATOM 2723 N N . LYS A 1 323 ? -71.682 -3.619 84.857 1.00 43.09 323 LYS A N 1
ATOM 2724 C CA . LYS A 1 323 ? -71.180 -2.939 86.070 1.00 43.09 323 LYS A CA 1
ATOM 2725 C C . LYS A 1 323 ? -69.911 -2.093 85.852 1.00 43.09 323 LYS A C 1
ATOM 2727 O O . LYS A 1 323 ? -69.341 -1.610 86.826 1.00 43.09 323 LYS A O 1
ATOM 2732 N N . LYS A 1 324 ? -69.456 -1.894 84.604 1.00 42.50 324 LYS A N 1
ATOM 2733 C CA . LYS A 1 324 ? -68.250 -1.115 84.229 1.00 42.50 324 LYS A CA 1
ATOM 2734 C C . LYS A 1 324 ? -66.922 -1.593 84.853 1.00 42.50 324 LYS A C 1
ATOM 2736 O O . LYS A 1 324 ? -65.944 -0.846 84.856 1.00 42.50 324 LYS A O 1
ATOM 2741 N N . LEU A 1 325 ? -66.837 -2.840 85.327 1.00 36.25 325 LEU A N 1
ATOM 2742 C CA . LEU A 1 325 ? -65.623 -3.390 85.958 1.00 36.25 325 LEU A CA 1
ATOM 2743 C C . LEU A 1 325 ? -64.498 -3.724 84.955 1.00 36.25 325 LEU A C 1
ATOM 2745 O O . LEU A 1 325 ? -63.340 -3.847 85.345 1.00 36.25 325 LEU A O 1
ATOM 2749 N N . LEU A 1 326 ? -64.818 -3.832 83.662 1.00 39.69 326 LEU A N 1
ATOM 2750 C CA . LEU A 1 326 ? -63.914 -4.273 82.591 1.00 39.69 326 LEU A CA 1
ATOM 2751 C C . LEU A 1 326 ? -63.438 -3.110 81.703 1.00 39.69 326 LEU A C 1
ATOM 2753 O O . LEU A 1 326 ? -63.578 -3.156 80.485 1.00 39.69 326 LEU A O 1
ATOM 2757 N N . THR A 1 327 ? -62.909 -2.037 82.294 1.00 39.56 327 THR A N 1
ATOM 2758 C CA . THR A 1 327 ? -62.457 -0.857 81.525 1.00 39.56 327 THR A CA 1
ATOM 2759 C C . THR A 1 327 ? -60.938 -0.719 81.364 1.00 39.56 327 THR A C 1
ATOM 2761 O O . THR A 1 327 ? -60.502 0.174 80.645 1.00 39.56 327 THR A O 1
ATOM 2764 N N . SER A 1 328 ? -60.105 -1.621 81.906 1.00 44.06 328 SER A N 1
ATOM 2765 C CA . SER A 1 328 ? -58.670 -1.667 81.565 1.00 44.06 328 SER A CA 1
ATOM 2766 C C . SER A 1 328 ? -58.115 -3.093 81.467 1.00 44.06 328 SER A C 1
ATOM 2768 O O . SER A 1 328 ? -58.405 -3.958 82.291 1.00 44.06 328 SER A O 1
ATOM 2770 N N . VAL A 1 329 ? -57.320 -3.358 80.424 1.00 44.09 329 VAL A N 1
ATOM 2771 C CA . VAL A 1 329 ? -57.002 -4.723 79.961 1.00 44.09 329 VAL A CA 1
ATOM 2772 C C . VAL A 1 329 ? -56.066 -5.500 80.901 1.00 44.09 329 VAL A C 1
ATOM 2774 O O . VAL A 1 329 ? -56.201 -6.714 81.023 1.00 44.09 329 VAL A O 1
ATOM 2777 N N . ASN A 1 330 ? -55.216 -4.826 81.685 1.00 42.81 330 ASN A N 1
ATOM 2778 C CA . ASN A 1 330 ? -54.452 -5.489 82.756 1.00 42.81 330 ASN A CA 1
ATOM 2779 C C . ASN A 1 330 ? -55.356 -6.045 83.871 1.00 42.81 330 ASN A C 1
ATOM 2781 O O . ASN A 1 330 ? -55.024 -7.055 84.487 1.00 42.81 330 ASN A O 1
ATOM 2785 N N . LYS A 1 331 ? -56.529 -5.438 84.101 1.00 42.31 331 LYS A N 1
ATOM 2786 C CA . LYS A 1 331 ? -57.502 -5.948 85.072 1.00 42.31 331 LYS A CA 1
ATOM 2787 C C . LYS A 1 331 ? -58.275 -7.145 84.535 1.00 42.31 331 LYS A C 1
ATOM 2789 O O . LYS A 1 331 ? -58.754 -7.920 85.342 1.00 42.31 331 LYS A O 1
ATOM 2794 N N . VAL A 1 332 ? -58.369 -7.344 83.217 1.00 38.81 332 VAL A N 1
ATOM 2795 C CA . VAL A 1 332 ? -59.133 -8.455 82.620 1.00 38.81 332 VAL A CA 1
ATOM 2796 C C . VAL A 1 332 ? -58.468 -9.797 82.910 1.00 38.81 332 VAL A C 1
ATOM 2798 O O . VAL A 1 332 ? -59.151 -10.690 83.390 1.00 38.81 332 VAL A O 1
ATOM 2801 N N . PHE A 1 333 ? -57.146 -9.921 82.720 1.00 44.84 333 PHE A N 1
ATOM 2802 C CA . PHE A 1 333 ? -56.422 -11.167 83.015 1.00 44.84 333 PHE A CA 1
ATOM 2803 C C . PHE A 1 333 ? -56.462 -11.511 84.514 1.00 44.84 333 PHE A C 1
ATOM 2805 O O . PHE A 1 333 ? -56.723 -12.652 84.901 1.00 44.84 333 PHE A O 1
ATOM 2812 N N . ILE A 1 334 ? -56.299 -10.485 85.352 1.00 44.91 334 ILE A N 1
ATOM 2813 C CA . ILE A 1 334 ? -56.417 -10.570 86.809 1.00 44.91 334 ILE A CA 1
ATOM 2814 C C . ILE A 1 334 ? -57.851 -10.923 87.222 1.00 44.91 334 ILE A C 1
ATOM 2816 O O . ILE A 1 334 ? -58.033 -11.778 88.074 1.00 44.91 334 ILE A O 1
ATOM 2820 N N . LEU A 1 335 ? -58.877 -10.375 86.567 1.00 39.03 335 LEU A N 1
ATOM 2821 C CA . LEU A 1 335 ? -60.282 -10.712 86.807 1.00 39.03 335 LEU A CA 1
ATOM 2822 C C . LEU A 1 335 ? -60.656 -12.114 86.317 1.00 39.03 335 LEU A C 1
ATOM 2824 O O . LEU A 1 335 ? -61.519 -12.725 86.934 1.00 39.03 335 LEU A O 1
ATOM 2828 N N . THR A 1 336 ? -60.018 -12.664 85.279 1.00 44.78 336 THR A N 1
ATOM 2829 C CA . THR A 1 336 ? -60.172 -14.090 84.931 1.00 44.78 336 THR A CA 1
ATOM 2830 C C . THR A 1 336 ? -59.582 -14.987 86.011 1.00 44.78 336 THR A C 1
ATOM 2832 O O . THR A 1 336 ? -60.234 -15.942 86.418 1.00 44.78 336 THR A O 1
ATOM 2835 N N . GLN A 1 337 ? -58.405 -14.651 86.545 1.00 44.91 337 GLN A N 1
ATOM 2836 C CA . GLN A 1 337 ? -57.790 -15.401 87.646 1.00 44.91 337 GLN A CA 1
ATOM 2837 C C . GLN A 1 337 ? -58.606 -15.270 88.949 1.00 44.91 337 GLN A C 1
ATOM 2839 O O . GLN A 1 337 ? -58.868 -16.276 89.601 1.00 44.91 337 GLN A O 1
ATOM 2844 N N . ILE A 1 338 ? -59.117 -14.073 89.270 1.00 41.81 338 ILE A N 1
ATOM 2845 C CA . ILE A 1 338 ? -60.038 -13.814 90.396 1.00 41.81 338 ILE A CA 1
ATOM 2846 C C . ILE A 1 338 ? -61.385 -14.496 90.197 1.00 41.81 338 ILE A C 1
ATOM 2848 O O . ILE A 1 338 ? -61.951 -15.013 91.149 1.00 41.81 338 ILE A O 1
ATOM 2852 N N . GLY A 1 339 ? -61.928 -14.480 88.982 1.00 40.22 339 GLY A N 1
ATOM 2853 C CA . GLY A 1 339 ? -63.215 -15.083 88.653 1.00 40.22 339 GLY A CA 1
ATOM 2854 C C . GLY A 1 339 ? -63.167 -16.598 88.798 1.00 40.22 339 GLY A C 1
ATOM 2855 O O . GLY A 1 339 ? -64.073 -17.181 89.387 1.00 40.22 339 GLY A O 1
ATOM 2856 N N . VAL A 1 340 ? -62.071 -17.221 88.354 1.00 40.72 340 VAL A N 1
ATOM 2857 C CA . VAL A 1 340 ? -61.788 -18.642 88.591 1.00 40.72 340 VAL A CA 1
ATOM 2858 C C . VAL A 1 340 ? -61.616 -18.918 90.090 1.00 40.72 340 VAL A C 1
ATOM 2860 O O . VAL A 1 340 ? -62.212 -19.865 90.596 1.00 40.72 340 VAL A O 1
ATOM 2863 N N . PHE A 1 341 ? -60.907 -18.054 90.827 1.00 39.78 341 PHE A N 1
ATOM 2864 C CA . PHE A 1 341 ? -60.748 -18.171 92.284 1.00 39.78 341 PHE A CA 1
ATOM 2865 C C . PHE A 1 341 ? -62.069 -18.039 93.058 1.00 39.78 341 PHE A C 1
ATOM 2867 O O . PHE A 1 341 ? -62.337 -18.824 93.963 1.00 39.78 341 PHE A O 1
ATOM 2874 N N . TYR A 1 342 ? -62.915 -17.076 92.689 1.00 40.00 342 TYR A N 1
ATOM 2875 C CA . TYR A 1 342 ? -64.217 -16.831 93.308 1.00 40.00 342 TYR A CA 1
ATOM 2876 C C . TYR A 1 342 ? -65.197 -17.975 93.028 1.00 40.00 342 TYR A C 1
ATOM 2878 O O . TYR A 1 342 ? -65.960 -18.355 93.912 1.00 40.00 342 TYR A O 1
ATOM 2886 N N . LEU A 1 343 ? -65.161 -18.559 91.824 1.00 39.03 343 LEU A N 1
ATOM 2887 C CA . LEU A 1 343 ? -65.977 -19.725 91.473 1.00 39.03 343 LEU A CA 1
ATOM 2888 C C . LEU A 1 343 ? -65.521 -20.989 92.219 1.00 39.03 343 LEU A C 1
ATOM 2890 O O . LEU A 1 343 ? -66.365 -21.676 92.788 1.00 39.03 343 LEU A O 1
ATOM 2894 N N . LEU A 1 344 ? -64.209 -21.235 92.320 1.00 38.28 344 LEU A N 1
ATOM 2895 C CA . LEU A 1 344 ? -63.650 -22.346 93.103 1.00 38.28 344 LEU A CA 1
ATOM 2896 C C . LEU A 1 344 ? -63.998 -22.241 94.595 1.00 38.28 344 LEU A C 1
ATOM 2898 O O . LEU A 1 344 ? -64.421 -23.222 95.201 1.00 38.28 344 LEU A O 1
ATOM 2902 N N . PHE A 1 345 ? -63.881 -21.051 95.191 1.00 38.56 345 PHE A N 1
ATOM 2903 C CA . PHE A 1 345 ? -64.232 -20.848 96.601 1.00 38.56 345 PHE A CA 1
ATOM 2904 C C . PHE A 1 345 ? -65.737 -20.911 96.862 1.00 38.56 345 PHE A C 1
ATOM 2906 O O . PHE A 1 345 ? -66.154 -21.375 97.922 1.00 38.56 345 PHE A O 1
ATOM 2913 N N . LYS A 1 346 ? -66.564 -20.473 95.906 1.00 38.47 346 LYS A N 1
ATOM 2914 C CA . LYS A 1 346 ? -68.020 -20.589 96.007 1.00 38.47 346 LYS A CA 1
ATOM 2915 C C . LYS A 1 346 ? -68.466 -22.053 95.990 1.00 38.47 346 LYS A C 1
ATOM 2917 O O . LYS A 1 346 ? -69.319 -22.405 96.797 1.00 38.47 346 LYS A O 1
ATOM 2922 N N . ASP A 1 347 ? -67.867 -22.898 95.151 1.00 35.06 347 ASP A N 1
ATOM 2923 C CA . ASP A 1 347 ? -68.160 -24.339 95.131 1.00 35.06 347 ASP A CA 1
ATOM 2924 C C . ASP A 1 347 ? -67.669 -25.047 96.405 1.00 35.06 347 ASP A C 1
ATOM 2926 O O . ASP A 1 347 ? -68.385 -25.872 96.973 1.00 35.06 347 ASP A O 1
ATOM 2930 N N . ILE A 1 348 ? -66.505 -24.661 96.937 1.00 34.56 348 ILE A N 1
ATOM 2931 C CA . ILE A 1 348 ? -65.996 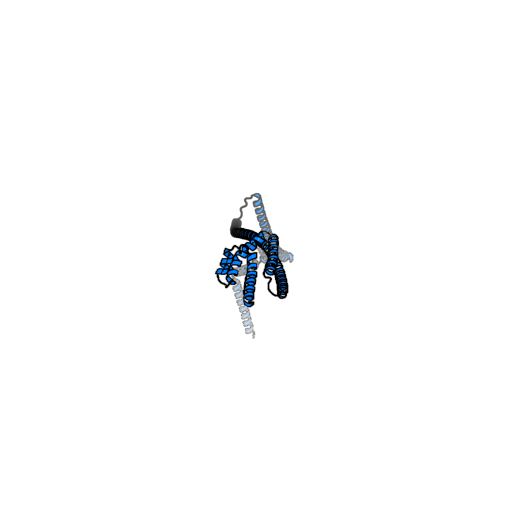-25.185 98.216 1.00 34.56 348 ILE A CA 1
ATOM 2932 C C . ILE A 1 348 ? -66.895 -24.760 99.395 1.00 34.56 348 ILE A C 1
ATOM 2934 O O . ILE A 1 348 ? -67.204 -25.577 100.259 1.00 34.56 348 ILE A O 1
ATOM 2938 N N . ALA A 1 349 ? -67.384 -23.515 99.420 1.00 34.94 349 ALA A N 1
ATOM 2939 C CA . ALA A 1 349 ? -68.297 -23.020 100.456 1.00 34.94 349 ALA A CA 1
ATOM 2940 C C . ALA A 1 349 ? -69.706 -23.642 100.382 1.00 34.94 349 ALA A C 1
ATOM 2942 O O . ALA A 1 349 ? -70.408 -23.694 101.391 1.00 34.94 349 ALA A O 1
ATOM 2943 N N . VAL A 1 350 ? -70.121 -24.118 99.204 1.00 38.94 350 VAL A N 1
ATOM 2944 C CA . VAL A 1 350 ? -71.354 -24.900 99.018 1.00 38.94 350 VAL A CA 1
ATOM 2945 C C . VAL A 1 350 ? -71.182 -26.345 99.505 1.00 38.94 350 VAL A C 1
ATOM 2947 O O . VAL A 1 350 ? -72.159 -26.940 99.942 1.00 38.94 350 VAL A O 1
ATOM 2950 N N . HIS A 1 351 ? -69.962 -26.889 99.489 1.00 33.97 351 HIS A N 1
ATOM 2951 C CA . HIS A 1 351 ? -69.652 -28.233 99.996 1.00 33.97 351 HIS A CA 1
ATOM 2952 C C . HIS A 1 351 ? -69.258 -28.301 101.481 1.00 33.97 351 HIS A C 1
ATOM 2954 O O . HIS A 1 351 ? -69.192 -29.397 102.032 1.00 33.97 351 HIS A O 1
ATOM 2960 N N . LEU A 1 352 ? -69.003 -27.161 102.130 1.00 30.77 352 LEU A N 1
ATOM 2961 C CA . LEU A 1 352 ? -68.682 -27.057 103.564 1.00 30.77 352 LEU A CA 1
ATOM 2962 C C . LEU A 1 352 ? -69.872 -26.609 104.441 1.00 30.77 352 LEU A C 1
ATOM 2964 O O . LEU A 1 352 ? -69.696 -26.377 105.637 1.00 30.77 352 LEU A O 1
ATOM 2968 N N . LYS A 1 353 ? -71.070 -26.489 103.863 1.00 34.47 353 LYS A N 1
ATOM 2969 C CA . LYS A 1 353 ? -72.357 -26.465 104.578 1.00 34.47 353 LYS A CA 1
ATOM 2970 C C . LYS A 1 353 ? -72.998 -27.839 104.494 1.00 34.47 353 LYS A C 1
ATOM 2972 O O . LYS A 1 353 ? -73.670 -28.208 105.480 1.00 34.47 353 LYS A O 1
#

Foldseek 3Di:
DVVVVVVVVVVVVVVVVVVVVVVVVCVVPPDVVVVVVVVVVVCVVQVVPLLSVQLVVLQCVLPVVLVCLVPDPDDPVVSVVVVVVVPDDPCSNHVRSNVRSVCCVPVVVVVVVVVVVVVVVVVVVVLVVCCVPVVPRDDPPVNVVVVVVVVVVVVVVVVVVVVVVVVVVVVVVVVVVVVVVVVVVVVVVVVVVVVVVVVVVVVVVVVVVVVVVVVVVVVVVVVVVVVVVVVVVVVVVVVVVVVVVVVVVVVVVVPDPDDDPVVVVVVVVVVVVVVVVVVVVVLVPDDPVRNVVVVVVCVVVVVVVCVVPPPDDPPVVVVCVVVVVPPDRVVVVVVVVVVVVVVVVVVVVVVVD